Protein AF-A0A0B7AGB0-F1 (afdb_monomer_lite)

Secondary structure (DSSP, 8-state):
-HHHHHHHHHHHHHHHHHHHHHHHHHHHHH--PPPP--BGGG--HHHHHHHHHHHHHHHH--STTSHHHHHTTTSSS--EEETTEEE-----SSTTHHHHHHHHHHHHHHHHHHTT--SPPPB--TTS--SSS-HHHH-SEEE-TTTS-EEE-TTT--EEEETTEEEE------GGGG----TT---HHHHHHHHHHT--SHHHHHHHHHHHHHHHHHHHHTT-SSSTT-TTTGGGSGGGGT-

pLDDT: mean 91.35, std 12.62, range [48.22, 98.62]

Radius of gyration: 23.94 Å; chains: 1; bounding box: 52×76×79 Å

Sequence (243 aa):
AVWTNLRSSIRRFIMANIFFAVTAAFLICLTNADLVRKNVEQLTSQEIRHLQKVLSDVVDDKSSKGYEAIAAYHGYPAQCKSGDKAVACCVHGSPTFTSWHRLLVVQIEQALKEKGITIGVPYWDWTRELDHLPELVRESILPDKTTGKTFKNPWYQGDIHIGEKVYHTSRAIDDRLYQHVPPGEHTDLFELVLQAFEYNEFCQFEVQFEVAHNTIHSLVGGRSQFSLSSLDYTLYDPIFFLH

Foldseek 3Di:
DVVVVVVVVVVVVVVVVVVVVVVVVVVVVVPPDDAAAAALQPDDPVLLVLVQVLLVVLCVDPPCLRLQVLLCQFFPPQPDDDPPDRGGNQDPLDLCNVVVVVVSQVSNQVSSVVSPRRHGQYAHPLQDADDDDRPSQPDQWDADPVPRDIDGRQQPWFWDDDPPDIDIADWDAACLSRDDDPPPDGRPLNVLQVVLVVDPDSSSSRVSVSVSVLVVLCRTFPPDCQGSNHRNHNSRNNCSSND

Structure (mmCIF, N/CA/C/O backbone):
data_AF-A0A0B7AGB0-F1
#
_entry.id   AF-A0A0B7AGB0-F1
#
loop_
_atom_site.group_PDB
_atom_site.id
_atom_site.type_symbol
_atom_site.label_atom_id
_atom_site.label_alt_id
_atom_site.label_comp_id
_atom_site.label_asym_id
_atom_site.label_entity_id
_atom_site.label_seq_id
_atom_site.pdbx_PDB_ins_code
_atom_site.Cartn_x
_atom_site.Cartn_y
_atom_site.Cartn_z
_atom_site.occupancy
_atom_site.B_iso_or_equiv
_atom_site.auth_seq_id
_atom_site.auth_comp_id
_atom_site.auth_asym_id
_atom_site.auth_atom_id
_atom_site.pdbx_PDB_model_num
ATOM 1 N N . ALA A 1 1 ? 8.999 -48.714 53.841 1.00 57.09 1 ALA A N 1
ATOM 2 C CA . ALA A 1 1 ? 10.123 -48.030 53.162 1.00 57.09 1 ALA A CA 1
ATOM 3 C C . ALA A 1 1 ? 9.995 -48.022 51.629 1.00 57.09 1 ALA A C 1
ATOM 5 O O . ALA A 1 1 ? 10.157 -46.970 51.028 1.00 57.09 1 ALA A O 1
ATOM 6 N N . VAL A 1 2 ? 9.668 -49.148 50.975 1.00 54.69 2 VAL A N 1
ATOM 7 C CA . VAL A 1 2 ? 9.611 -49.239 49.494 1.00 54.69 2 VAL A CA 1
ATOM 8 C C . VAL A 1 2 ? 8.433 -48.461 48.875 1.00 54.69 2 VAL A C 1
ATOM 10 O O . VAL A 1 2 ? 8.610 -47.705 47.924 1.00 54.69 2 VAL A O 1
ATOM 13 N N . TRP A 1 3 ? 7.238 -48.550 49.466 1.00 48.22 3 TRP A N 1
ATOM 14 C CA . TRP A 1 3 ? 6.021 -47.893 48.956 1.00 48.22 3 TRP A CA 1
ATOM 15 C C . TRP A 1 3 ? 6.030 -46.357 49.056 1.00 48.22 3 TRP A C 1
ATOM 17 O O . TRP A 1 3 ? 5.432 -45.665 48.231 1.00 48.22 3 TRP A O 1
ATOM 27 N N . THR A 1 4 ? 6.736 -45.806 50.043 1.00 56.09 4 THR A N 1
ATOM 28 C CA . THR A 1 4 ? 6.908 -44.357 50.232 1.00 56.09 4 THR A CA 1
ATOM 29 C C . THR A 1 4 ? 7.844 -43.749 49.186 1.00 56.09 4 THR A C 1
ATOM 31 O O . THR A 1 4 ? 7.584 -42.647 48.705 1.00 56.09 4 THR A O 1
ATOM 34 N N . ASN A 1 5 ? 8.874 -44.491 48.765 1.00 55.53 5 ASN A N 1
ATOM 35 C CA . ASN A 1 5 ? 9.788 -44.069 47.700 1.00 55.53 5 ASN A CA 1
ATOM 36 C C . ASN A 1 5 ? 9.125 -44.093 46.317 1.00 55.53 5 ASN A C 1
ATOM 38 O O . ASN A 1 5 ? 9.355 -43.191 45.515 1.00 55.53 5 ASN A O 1
ATOM 42 N N . LEU A 1 6 ? 8.241 -45.061 46.056 1.00 56.84 6 LEU A N 1
ATOM 43 C CA . LEU A 1 6 ? 7.525 -45.133 44.781 1.00 56.84 6 LEU A CA 1
ATOM 44 C C . LEU A 1 6 ? 6.540 -43.960 44.609 1.00 56.84 6 LEU A C 1
ATOM 46 O O . LEU A 1 6 ? 6.511 -43.318 43.562 1.00 56.84 6 LEU A O 1
ATOM 50 N N . ARG A 1 7 ? 5.789 -43.603 45.662 1.00 58.22 7 ARG A N 1
ATOM 51 C CA . ARG A 1 7 ? 4.878 -42.440 45.635 1.00 58.22 7 ARG A CA 1
ATOM 52 C C . ARG A 1 7 ? 5.612 -41.105 45.489 1.00 58.22 7 ARG A C 1
ATOM 54 O O . ARG A 1 7 ? 5.093 -40.209 44.824 1.00 58.22 7 ARG A O 1
ATOM 61 N N . SER A 1 8 ? 6.790 -40.952 46.099 1.00 61.91 8 SER A N 1
ATOM 62 C CA . SER A 1 8 ? 7.579 -39.720 45.961 1.00 61.91 8 SER A CA 1
ATOM 63 C C . SER A 1 8 ? 8.167 -39.586 44.552 1.00 61.91 8 SER A C 1
ATOM 65 O O . SER A 1 8 ? 8.140 -38.495 43.986 1.00 61.91 8 SER A O 1
ATOM 67 N N . SER A 1 9 ? 8.604 -40.700 43.955 1.00 62.72 9 SER A N 1
ATOM 68 C CA . SER A 1 9 ? 9.110 -40.757 42.582 1.00 62.72 9 SER A CA 1
ATOM 69 C C . SER A 1 9 ? 8.025 -40.406 41.555 1.00 62.72 9 SER A C 1
ATOM 71 O O . SER A 1 9 ? 8.235 -39.524 40.725 1.00 62.72 9 SER A O 1
ATOM 73 N N . ILE A 1 10 ? 6.819 -40.973 41.689 1.00 66.06 10 ILE A N 1
ATOM 74 C CA . ILE A 1 10 ? 5.678 -40.666 40.806 1.00 66.06 10 ILE A CA 1
ATOM 75 C C . ILE A 1 10 ? 5.263 -39.191 40.919 1.00 66.06 10 ILE A C 1
ATOM 77 O O . ILE A 1 10 ? 5.043 -38.535 39.905 1.00 66.06 10 ILE A O 1
ATOM 81 N N . ARG A 1 11 ? 5.206 -38.625 42.134 1.00 63.81 11 ARG A N 1
ATOM 82 C CA . ARG A 1 11 ? 4.886 -37.196 42.320 1.00 63.81 11 ARG A CA 1
ATOM 83 C C . ARG A 1 11 ? 5.936 -36.274 41.702 1.00 63.81 11 ARG A C 1
ATOM 85 O O . ARG A 1 11 ? 5.566 -35.270 41.101 1.00 63.81 11 ARG A O 1
ATOM 92 N N . ARG A 1 12 ? 7.224 -36.611 41.822 1.00 65.25 12 ARG A N 1
ATOM 93 C CA . ARG A 1 12 ? 8.311 -35.857 41.176 1.00 65.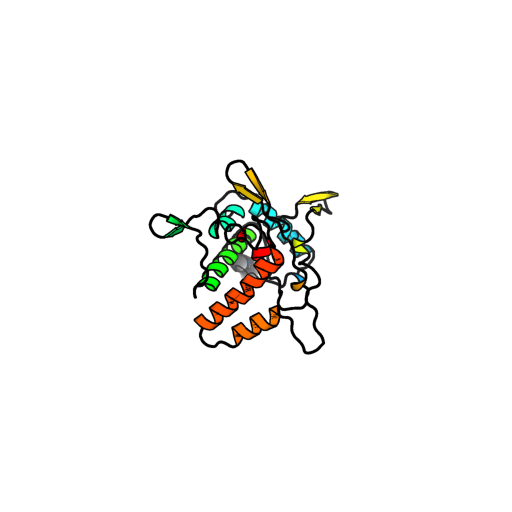25 12 ARG A CA 1
ATOM 94 C C . ARG A 1 12 ? 8.222 -35.943 39.655 1.00 65.25 12 ARG A C 1
ATOM 96 O O . ARG A 1 12 ? 8.393 -34.926 38.998 1.00 65.25 12 ARG A O 1
ATOM 103 N N . PHE A 1 13 ? 7.888 -37.112 39.112 1.00 66.00 13 PHE A N 1
ATOM 104 C CA . PHE A 1 13 ? 7.703 -37.305 37.675 1.00 66.00 13 PHE A CA 1
ATOM 105 C C . PHE A 1 13 ? 6.501 -36.516 37.133 1.00 66.00 13 PHE A C 1
ATOM 107 O O . PHE A 1 13 ? 6.610 -35.849 36.108 1.00 66.00 13 PHE A O 1
ATOM 114 N N . ILE A 1 14 ? 5.368 -36.519 37.842 1.00 69.06 14 ILE A N 1
ATOM 115 C CA . ILE A 1 14 ? 4.180 -35.738 37.462 1.00 69.06 14 ILE A CA 1
ATOM 116 C C . ILE A 1 14 ? 4.470 -34.234 37.541 1.00 69.06 14 ILE A C 1
ATOM 118 O O . ILE A 1 14 ? 4.174 -33.514 36.594 1.00 69.06 14 ILE A O 1
ATOM 122 N N . MET A 1 15 ? 5.095 -33.752 38.622 1.00 62.84 15 MET A N 1
ATOM 123 C CA . MET A 1 15 ? 5.446 -32.331 38.737 1.00 62.84 15 MET A CA 1
ATOM 124 C C . MET A 1 15 ? 6.478 -31.892 37.696 1.00 62.84 15 MET A C 1
ATOM 126 O O . MET A 1 15 ? 6.350 -30.794 37.169 1.00 62.84 15 MET A O 1
ATOM 130 N N . ALA A 1 16 ? 7.448 -32.741 37.345 1.00 66.44 16 ALA A N 1
ATOM 131 C CA . ALA A 1 16 ? 8.402 -32.450 36.278 1.00 66.44 16 ALA A CA 1
ATOM 132 C C . ALA A 1 16 ? 7.718 -32.342 34.904 1.00 66.44 16 ALA A C 1
ATOM 134 O O . ALA A 1 16 ? 8.021 -31.421 34.155 1.00 66.44 16 ALA A O 1
ATOM 135 N N . ASN A 1 17 ? 6.753 -33.218 34.598 1.00 66.44 17 ASN A N 1
ATOM 136 C CA . ASN A 1 17 ? 5.985 -33.147 33.350 1.00 66.44 17 ASN A CA 1
ATOM 137 C C . ASN A 1 17 ? 5.045 -31.935 33.300 1.00 66.44 17 ASN A C 1
ATOM 139 O O . ASN A 1 17 ? 4.935 -31.299 32.258 1.00 66.44 17 ASN A O 1
ATOM 143 N N . ILE A 1 18 ? 4.402 -31.577 34.418 1.00 71.62 18 ILE A N 1
ATOM 144 C CA . ILE A 1 18 ? 3.586 -30.356 34.504 1.00 71.62 18 ILE A CA 1
ATOM 145 C C . ILE A 1 18 ? 4.473 -29.123 34.323 1.00 71.62 18 ILE A C 1
ATOM 147 O O . ILE A 1 18 ? 4.128 -28.235 33.553 1.00 71.62 18 ILE A O 1
ATOM 151 N N . PHE A 1 19 ? 5.633 -29.081 34.983 1.00 71.06 19 PHE A N 1
ATOM 152 C CA . PHE A 1 19 ? 6.578 -27.978 34.838 1.00 71.06 19 PHE A CA 1
ATOM 153 C C . PHE A 1 19 ? 7.075 -27.861 33.394 1.00 71.06 19 PHE A C 1
ATOM 155 O O . PHE A 1 19 ? 7.073 -26.763 32.857 1.00 71.06 19 PHE A O 1
ATOM 162 N N . PHE A 1 20 ? 7.398 -28.983 32.740 1.00 67.38 20 PHE A N 1
ATOM 163 C CA . PHE A 1 20 ? 7.818 -29.017 31.337 1.00 67.38 20 PHE A CA 1
ATOM 164 C C . PHE A 1 20 ? 6.706 -28.584 30.369 1.00 67.38 20 PHE A C 1
ATOM 166 O O . PHE A 1 20 ? 6.966 -27.866 29.409 1.00 67.38 20 PHE A O 1
ATOM 173 N N . ALA A 1 21 ? 5.455 -28.976 30.623 1.00 67.38 21 ALA A N 1
ATOM 174 C CA . ALA 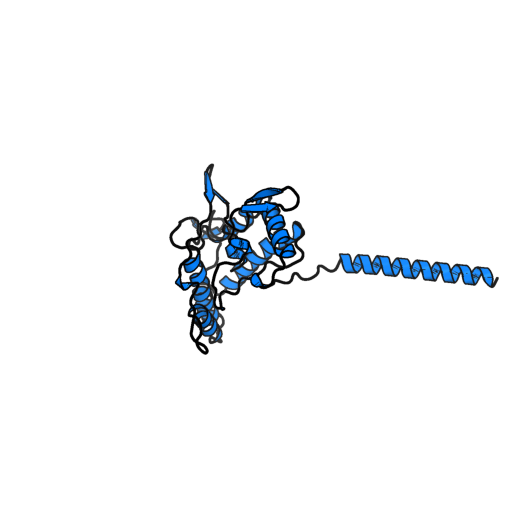A 1 21 ? 4.308 -28.551 29.822 1.00 67.38 21 ALA A CA 1
ATOM 175 C C . ALA A 1 21 ? 4.017 -27.052 29.989 1.00 67.38 21 ALA A C 1
ATOM 177 O O . ALA A 1 21 ? 3.736 -26.366 29.009 1.00 67.38 21 ALA A O 1
ATOM 178 N N . VAL A 1 22 ? 4.130 -26.529 31.214 1.00 69.44 22 VAL A N 1
ATOM 179 C CA . VAL A 1 22 ? 3.967 -25.099 31.499 1.00 69.44 22 VAL A CA 1
ATOM 180 C C . VAL A 1 22 ? 5.103 -24.295 30.876 1.00 69.44 22 VAL A C 1
ATOM 182 O O . VAL A 1 22 ? 4.824 -23.285 30.242 1.00 69.44 22 VAL A O 1
ATOM 185 N N . THR A 1 23 ? 6.361 -24.736 30.974 1.00 64.19 23 THR A N 1
ATOM 186 C CA . THR A 1 23 ? 7.490 -24.039 30.339 1.00 64.19 23 THR A CA 1
ATOM 187 C C . THR A 1 23 ? 7.441 -24.118 28.819 1.00 64.19 23 THR A C 1
ATOM 189 O O . THR A 1 23 ? 7.748 -23.123 28.174 1.00 64.19 23 THR A O 1
ATOM 192 N N . ALA A 1 24 ? 7.012 -25.239 28.232 1.00 60.03 24 ALA A N 1
ATOM 193 C CA . ALA A 1 24 ? 6.803 -25.355 26.789 1.00 60.03 24 ALA A CA 1
ATOM 194 C C . ALA A 1 24 ? 5.665 -24.445 26.304 1.00 60.03 24 ALA A C 1
ATOM 196 O O . ALA A 1 24 ? 5.841 -23.735 25.321 1.00 60.03 24 ALA A O 1
ATOM 197 N N . ALA A 1 25 ? 4.536 -24.388 27.019 1.00 59.81 25 ALA A N 1
ATOM 198 C CA . ALA A 1 25 ? 3.453 -23.452 26.716 1.00 59.81 25 ALA A CA 1
ATOM 199 C C . ALA A 1 25 ? 3.902 -21.988 26.866 1.00 59.81 25 ALA A C 1
ATOM 201 O O . ALA A 1 25 ? 3.556 -21.151 26.038 1.00 59.81 25 ALA A O 1
ATOM 202 N N . PHE A 1 26 ? 4.731 -21.687 27.870 1.00 56.25 26 PHE A N 1
ATOM 203 C CA . PHE A 1 26 ? 5.313 -20.357 28.059 1.00 56.25 26 PHE A CA 1
ATOM 204 C C . PHE A 1 26 ? 6.304 -20.002 26.940 1.00 56.25 26 PHE A C 1
ATOM 206 O O . PHE A 1 26 ? 6.279 -18.885 26.443 1.00 56.25 26 PHE A O 1
ATOM 213 N N . LEU A 1 27 ? 7.132 -20.950 26.487 1.00 52.59 27 LEU A N 1
ATOM 214 C CA . LEU A 1 27 ? 8.046 -20.778 25.351 1.00 52.59 27 LEU A CA 1
ATOM 215 C C . LEU A 1 27 ? 7.299 -20.596 24.024 1.00 52.59 27 LEU A C 1
ATOM 217 O O . LEU A 1 27 ? 7.689 -19.739 23.241 1.00 52.59 27 LEU A O 1
ATOM 221 N N . ILE A 1 28 ? 6.201 -21.322 23.800 1.00 53.84 28 ILE A N 1
ATOM 222 C CA . ILE A 1 28 ? 5.323 -21.144 22.630 1.00 53.84 28 ILE A CA 1
ATOM 223 C C . ILE A 1 28 ? 4.614 -19.779 22.680 1.00 53.84 28 ILE A C 1
ATOM 225 O O . ILE A 1 28 ? 4.464 -19.125 21.652 1.00 53.84 28 ILE A O 1
ATOM 229 N N . CYS A 1 29 ? 4.236 -19.296 23.869 1.00 53.53 29 CYS A N 1
ATOM 230 C CA . CYS A 1 29 ? 3.745 -17.925 24.050 1.00 53.53 29 CYS A CA 1
ATOM 231 C C . CYS A 1 29 ? 4.829 -16.851 23.853 1.00 53.53 29 CYS A C 1
ATOM 233 O O . CYS A 1 29 ? 4.488 -15.705 23.572 1.00 53.53 29 CYS A O 1
ATOM 235 N N . LEU A 1 30 ? 6.112 -17.190 24.017 1.00 50.91 30 LEU A N 1
ATOM 236 C CA . LEU A 1 30 ? 7.238 -16.259 23.870 1.00 50.91 30 LEU A CA 1
ATOM 237 C C . LEU A 1 30 ? 7.844 -16.246 22.462 1.00 50.91 30 LEU A C 1
ATOM 239 O O . LEU A 1 30 ? 8.551 -15.298 22.116 1.00 50.91 30 LEU A O 1
ATOM 243 N N . THR A 1 31 ? 7.566 -17.248 21.627 1.00 51.50 31 THR A N 1
ATOM 244 C CA . THR A 1 31 ? 7.887 -17.169 20.203 1.00 51.50 31 THR A CA 1
ATOM 245 C C . THR A 1 31 ? 6.880 -16.244 19.538 1.00 51.50 31 THR A C 1
ATOM 247 O O . THR A 1 31 ? 5.751 -16.637 19.254 1.00 51.50 31 THR A O 1
ATOM 250 N N . ASN A 1 32 ? 7.292 -15.005 19.271 1.00 61.56 32 ASN A N 1
ATOM 251 C CA . ASN A 1 32 ? 6.670 -14.217 18.216 1.00 61.56 32 ASN A CA 1
ATOM 252 C C . ASN A 1 32 ? 6.798 -15.030 16.925 1.00 61.56 32 ASN A C 1
ATOM 254 O O . ASN A 1 32 ? 7.868 -15.038 16.328 1.00 61.56 32 ASN A O 1
ATOM 258 N N . ALA A 1 33 ? 5.751 -15.759 16.537 1.00 66.00 33 ALA A N 1
ATOM 259 C CA . ALA A 1 33 ? 5.733 -16.409 15.238 1.00 66.00 33 ALA A CA 1
ATOM 260 C C . ALA A 1 33 ? 5.956 -15.330 14.172 1.00 66.00 33 ALA A C 1
ATOM 262 O O . ALA A 1 33 ? 5.290 -14.286 14.197 1.00 66.00 33 ALA A O 1
ATOM 263 N N . ASP A 1 34 ? 6.924 -15.564 13.289 1.00 83.44 34 ASP A N 1
ATOM 264 C CA . ASP A 1 34 ? 7.178 -14.666 12.172 1.00 83.44 34 ASP A CA 1
ATOM 265 C C . ASP A 1 34 ? 5.910 -14.572 11.320 1.00 83.44 34 ASP A C 1
ATOM 267 O O . ASP A 1 34 ? 5.296 -15.580 10.956 1.00 83.44 34 ASP A O 1
ATOM 271 N N . LEU A 1 35 ? 5.484 -13.342 11.040 1.00 93.38 35 LEU A N 1
ATOM 272 C CA . LEU A 1 35 ? 4.321 -13.099 10.204 1.00 93.38 35 LEU A CA 1
ATOM 273 C C . LEU A 1 35 ? 4.680 -13.391 8.744 1.00 93.38 35 LEU A C 1
ATOM 275 O O . LEU A 1 35 ? 5.647 -12.854 8.209 1.00 93.38 35 LEU A O 1
ATOM 279 N N . VAL A 1 36 ? 3.879 -14.228 8.085 1.00 96.06 36 VAL A N 1
ATOM 280 C CA . VAL A 1 36 ? 4.066 -14.559 6.667 1.00 96.06 36 VAL A CA 1
ATOM 281 C C . VAL A 1 36 ? 3.173 -13.667 5.814 1.00 96.06 36 VAL A C 1
ATOM 283 O O . VAL A 1 36 ? 1.948 -13.716 5.946 1.00 96.06 36 VAL A O 1
ATOM 286 N N . ARG A 1 37 ? 3.784 -12.884 4.921 1.00 97.69 37 ARG A N 1
ATOM 287 C CA . ARG A 1 37 ? 3.083 -12.103 3.893 1.00 97.69 37 ARG A CA 1
ATOM 288 C C . ARG A 1 37 ? 2.693 -13.027 2.747 1.00 97.69 37 ARG A C 1
ATOM 290 O O . ARG A 1 37 ? 3.559 -13.599 2.089 1.00 97.69 37 ARG A O 1
ATOM 297 N N . LYS A 1 38 ? 1.393 -13.223 2.550 1.00 98.00 38 LYS A N 1
ATOM 298 C CA . LYS A 1 38 ? 0.844 -14.093 1.501 1.00 98.00 38 LYS A CA 1
ATOM 299 C C . LYS A 1 38 ? 0.462 -13.267 0.281 1.00 98.00 38 LYS A C 1
ATOM 301 O O . LYS A 1 38 ? 0.131 -12.093 0.427 1.00 98.00 38 LYS A O 1
ATOM 306 N N . ASN A 1 39 ? 0.447 -13.896 -0.891 1.00 98.25 39 ASN A N 1
ATOM 307 C CA . ASN A 1 39 ? -0.232 -13.304 -2.036 1.00 98.25 39 ASN A CA 1
ATOM 308 C C . ASN A 1 39 ? -1.725 -13.152 -1.687 1.00 98.25 39 ASN A C 1
ATOM 310 O O . ASN A 1 39 ? -2.332 -14.089 -1.158 1.00 98.25 39 ASN A O 1
ATOM 314 N N . VAL A 1 40 ? -2.298 -11.981 -1.956 1.00 98.06 40 VAL A N 1
ATOM 315 C CA . VAL A 1 40 ? -3.697 -11.646 -1.664 1.00 98.06 40 VAL A CA 1
ATOM 316 C C . VAL A 1 40 ? -4.686 -12.620 -2.321 1.00 98.06 40 VAL A C 1
ATOM 318 O O . VAL A 1 40 ? -5.693 -12.963 -1.706 1.00 98.06 40 VAL A O 1
ATOM 321 N N . GLU A 1 41 ? -4.348 -13.167 -3.492 1.00 96.50 41 GLU A N 1
ATOM 322 C CA . GLU A 1 41 ? -5.165 -14.148 -4.225 1.00 96.50 41 GLU A CA 1
ATOM 323 C C . GLU A 1 41 ? -5.199 -15.535 -3.558 1.00 96.50 41 GLU A C 1
ATOM 325 O O . GLU A 1 41 ? -6.018 -16.389 -3.889 1.00 96.50 41 GLU A O 1
ATOM 330 N N . GLN A 1 42 ? -4.300 -15.788 -2.603 1.00 96.88 42 GLN A N 1
ATOM 331 C CA . GLN A 1 42 ? -4.215 -17.054 -1.868 1.00 96.88 42 GLN A CA 1
ATOM 332 C C . GLN A 1 42 ? -4.833 -16.969 -0.469 1.00 96.88 42 GLN A C 1
ATOM 334 O O . GLN A 1 42 ? -4.756 -17.931 0.302 1.00 96.88 42 GLN A O 1
ATOM 339 N N . LEU A 1 43 ? -5.417 -15.824 -0.112 1.00 97.25 43 LEU A N 1
ATOM 340 C CA . LEU A 1 43 ? -6.053 -15.652 1.183 1.00 97.25 43 LEU A CA 1
ATOM 341 C C . LEU A 1 43 ? -7.337 -16.471 1.263 1.00 97.25 43 LEU A C 1
ATOM 343 O O . LEU A 1 43 ? -8.196 -16.452 0.385 1.00 97.25 43 LEU A O 1
ATOM 347 N N . THR A 1 44 ? -7.508 -17.161 2.381 1.00 96.38 44 THR A N 1
ATOM 348 C CA . THR A 1 44 ? -8.783 -17.799 2.694 1.00 96.38 44 THR A CA 1
ATOM 349 C C . THR A 1 44 ? -9.837 -16.740 3.010 1.00 96.38 44 THR A C 1
ATOM 351 O O . THR A 1 44 ? -9.540 -15.665 3.534 1.00 96.38 44 THR A O 1
ATOM 354 N N . SER A 1 45 ? -11.118 -17.069 2.831 1.00 93.12 45 SER A N 1
ATOM 355 C CA . SER A 1 45 ? -12.195 -16.147 3.214 1.00 93.12 45 SER A CA 1
ATOM 356 C C . SER A 1 45 ? -12.183 -15.799 4.712 1.00 93.12 45 SER A C 1
ATOM 358 O O . SER A 1 45 ? -12.749 -14.783 5.110 1.00 93.12 45 SER A O 1
ATOM 360 N N . GLN A 1 46 ? -11.592 -16.646 5.568 1.00 93.06 46 GLN A N 1
ATOM 361 C CA . GLN A 1 46 ? -11.402 -16.335 6.987 1.00 93.06 46 GLN A CA 1
ATOM 362 C C . GLN A 1 46 ? -10.325 -15.266 7.185 1.00 93.06 46 GLN A C 1
ATOM 364 O O . GLN A 1 46 ? -10.546 -14.342 7.963 1.00 93.06 46 GLN A O 1
ATOM 369 N N . GLU A 1 47 ? -9.203 -15.364 6.473 1.00 96.38 47 GLU A N 1
ATOM 370 C CA . GLU A 1 47 ? -8.132 -14.364 6.512 1.00 96.38 47 GLU A CA 1
ATOM 371 C C . GLU A 1 47 ? -8.595 -13.020 5.957 1.00 96.38 47 GLU A C 1
ATOM 373 O O . GLU A 1 47 ? -8.360 -12.005 6.604 1.00 96.38 47 GLU A O 1
ATOM 378 N N . ILE A 1 48 ? -9.337 -13.009 4.843 1.00 95.19 48 ILE A N 1
ATOM 379 C CA . ILE A 1 48 ? -9.937 -11.785 4.280 1.00 95.19 48 ILE A CA 1
ATOM 380 C C . ILE A 1 48 ? -10.822 -11.090 5.323 1.00 95.19 48 ILE A C 1
ATOM 382 O O . ILE A 1 48 ? -10.624 -9.913 5.622 1.00 95.19 48 ILE A O 1
ATOM 386 N N . ARG A 1 49 ? -11.755 -11.824 5.948 1.00 92.56 49 ARG A N 1
ATOM 387 C CA . ARG A 1 49 ? -12.626 -11.259 6.995 1.00 92.56 49 ARG A CA 1
ATOM 388 C C . ARG A 1 49 ? -11.838 -10.762 8.203 1.00 92.56 49 ARG A C 1
ATOM 390 O O . ARG A 1 49 ? -12.194 -9.741 8.787 1.00 92.56 49 ARG A O 1
ATOM 397 N N . HIS A 1 50 ? -10.786 -11.481 8.590 1.00 94.94 50 HIS A N 1
ATOM 398 C CA . HIS A 1 50 ? -9.954 -11.088 9.719 1.00 94.94 50 HIS A CA 1
ATOM 399 C C . HIS A 1 50 ? -9.169 -9.804 9.414 1.00 94.94 50 HIS A C 1
ATOM 401 O O . HIS A 1 50 ? -9.187 -8.888 10.231 1.00 94.94 50 HIS A O 1
ATOM 407 N N . LEU A 1 51 ? -8.578 -9.685 8.221 1.00 96.94 51 LEU A N 1
ATOM 408 C CA . LEU A 1 51 ? -7.912 -8.467 7.745 1.00 96.94 51 LEU A CA 1
ATOM 409 C C . LEU A 1 51 ? -8.870 -7.276 7.670 1.00 96.94 51 LEU A C 1
ATOM 411 O O . LEU A 1 51 ? -8.504 -6.173 8.066 1.00 96.94 51 LEU A O 1
ATOM 415 N N . GLN A 1 52 ? -10.097 -7.479 7.187 1.00 95.75 52 GLN A N 1
ATOM 416 C CA . GLN A 1 52 ? -11.123 -6.432 7.149 1.00 95.75 52 GLN A CA 1
ATOM 417 C C . GLN A 1 52 ? -11.480 -5.957 8.560 1.00 95.75 52 GLN A C 1
ATOM 419 O O . GLN A 1 52 ? -11.502 -4.758 8.821 1.00 95.75 52 GLN A O 1
ATOM 424 N N . LYS A 1 53 ? -11.699 -6.884 9.497 1.00 95.06 53 LYS A N 1
ATOM 425 C CA . LYS A 1 53 ? -11.994 -6.536 10.891 1.00 95.06 53 LYS A CA 1
ATOM 426 C C . LYS A 1 53 ? -10.835 -5.789 11.554 1.00 95.06 53 LYS A C 1
ATOM 428 O O . LYS A 1 53 ? -11.055 -4.754 12.173 1.00 95.06 53 LYS A O 1
ATOM 433 N N . VAL A 1 54 ? -9.619 -6.309 11.421 1.00 97.38 54 VAL A N 1
ATOM 434 C CA . VAL A 1 54 ? -8.429 -5.766 12.086 1.00 97.38 54 VAL A CA 1
ATOM 435 C C . VAL A 1 54 ? -8.038 -4.410 11.500 1.00 97.38 54 VAL A C 1
ATOM 437 O O . VAL A 1 54 ? -7.741 -3.501 12.269 1.00 97.38 54 VAL A O 1
ATOM 440 N N . LEU A 1 55 ? -8.115 -4.213 10.178 1.00 98.25 55 LEU A N 1
ATOM 441 C CA . LEU A 1 55 ? -7.877 -2.886 9.603 1.00 98.25 55 LEU A CA 1
ATOM 442 C C . LEU A 1 55 ? -8.911 -1.867 10.101 1.00 98.25 55 LEU A C 1
ATOM 444 O O . LEU A 1 55 ? -8.528 -0.747 10.422 1.00 98.25 55 LEU A O 1
ATOM 448 N N . SER A 1 56 ? -10.188 -2.251 10.241 1.00 97.12 56 SER A N 1
ATOM 449 C CA . SER A 1 56 ? -11.203 -1.375 10.851 1.00 97.12 56 SER A CA 1
ATOM 450 C C . SER A 1 56 ? -10.785 -0.924 12.253 1.00 97.12 56 SER A C 1
ATOM 452 O O . SER A 1 56 ? -10.859 0.261 12.562 1.00 97.12 56 SER A O 1
ATOM 454 N N . ASP A 1 57 ? -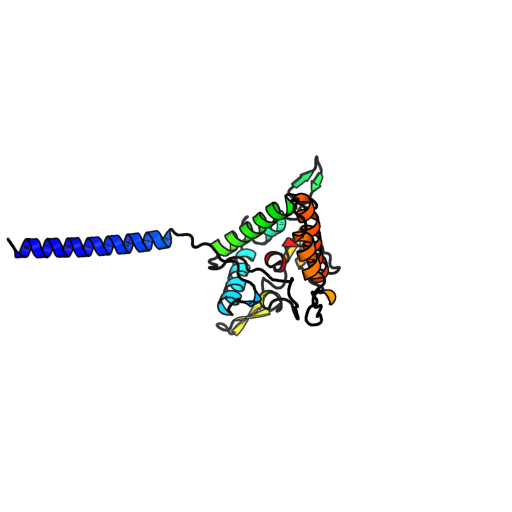10.267 -1.840 13.076 1.00 98.06 57 ASP A N 1
ATOM 455 C CA . ASP A 1 57 ? -9.805 -1.517 14.432 1.00 98.06 57 ASP A CA 1
ATOM 456 C C . ASP A 1 57 ? -8.569 -0.597 14.441 1.00 98.06 57 ASP A C 1
ATOM 458 O O . ASP A 1 57 ? -8.371 0.160 15.392 1.00 98.06 57 ASP A O 1
ATOM 462 N N . VAL A 1 58 ? -7.720 -0.656 13.407 1.00 98.56 58 VAL A N 1
ATOM 463 C CA . VAL A 1 58 ? -6.571 0.253 13.230 1.00 98.56 58 VAL A CA 1
ATOM 464 C C . VAL A 1 58 ? -7.013 1.627 12.709 1.00 98.56 58 VAL A C 1
ATOM 466 O O . VAL A 1 58 ? -6.428 2.639 13.087 1.00 98.56 58 VAL A O 1
ATOM 469 N N . VAL A 1 59 ? -8.058 1.697 11.881 1.00 98.06 59 VAL A N 1
ATOM 470 C CA . VAL A 1 59 ? -8.665 2.960 11.414 1.00 98.06 59 VAL A CA 1
ATOM 471 C C . VAL A 1 59 ? -9.360 3.712 12.558 1.00 98.06 59 VAL A C 1
ATOM 473 O O . VAL A 1 59 ? -9.281 4.946 12.650 1.00 98.06 59 VAL A O 1
ATOM 476 N N . ASP A 1 60 ? -10.006 2.975 13.461 1.00 97.56 60 ASP A N 1
ATOM 477 C CA . ASP A 1 60 ? -10.667 3.536 14.642 1.00 97.56 60 ASP A CA 1
ATOM 478 C C . ASP A 1 60 ? -9.670 3.990 15.723 1.00 97.56 60 ASP A C 1
ATOM 480 O O . ASP A 1 60 ? -10.001 4.826 16.569 1.00 97.56 60 ASP A O 1
ATOM 484 N N . ASP A 1 61 ? -8.431 3.495 15.682 1.00 98.12 61 ASP A N 1
ATOM 485 C CA . ASP A 1 61 ? -7.364 3.901 16.591 1.00 98.12 61 ASP A CA 1
ATOM 486 C C . ASP A 1 61 ? -6.882 5.327 16.268 1.00 98.12 61 ASP A C 1
ATOM 488 O O . ASP A 1 61 ? -6.476 5.633 15.148 1.00 98.12 61 ASP A O 1
ATOM 492 N N . LYS A 1 62 ? -6.942 6.222 17.261 1.00 96.88 62 LYS A N 1
ATOM 493 C CA . LYS A 1 62 ? -6.529 7.636 17.144 1.00 96.88 62 LYS A CA 1
ATOM 494 C C . LYS A 1 62 ? -5.176 7.930 17.795 1.00 96.88 62 LYS A C 1
ATOM 496 O O . LYS A 1 62 ? -4.799 9.090 17.944 1.00 96.88 62 LYS A O 1
ATOM 501 N N . SER A 1 63 ? -4.457 6.895 18.225 1.00 97.56 63 SER A N 1
ATOM 502 C CA . SER A 1 63 ? -3.082 7.017 18.705 1.00 97.56 63 SER A CA 1
ATOM 503 C C . SER A 1 63 ? -2.096 7.158 17.540 1.00 97.56 63 SER A C 1
ATOM 505 O O . SER A 1 63 ? -2.462 7.095 16.368 1.00 97.56 63 SER A O 1
ATOM 507 N N . SER A 1 64 ? -0.805 7.272 17.853 1.00 95.75 64 SER A N 1
ATOM 508 C CA . SER A 1 64 ? 0.268 7.266 16.850 1.00 95.75 64 SER A CA 1
ATOM 509 C C . SER A 1 64 ? 0.402 5.943 16.081 1.00 95.75 64 SER A C 1
ATOM 511 O O . SER A 1 64 ? 1.198 5.870 15.154 1.00 95.75 64 SER A O 1
ATOM 513 N N . LYS A 1 65 ? -0.323 4.889 16.480 1.00 96.81 65 LYS A N 1
ATOM 514 C CA . LYS A 1 65 ? -0.375 3.593 15.781 1.00 96.81 65 LYS A CA 1
ATOM 515 C C . LYS A 1 65 ? -1.626 3.438 14.913 1.00 96.81 65 LYS A C 1
ATOM 517 O O . LYS A 1 65 ? -1.813 2.395 14.292 1.00 96.81 65 LYS A O 1
ATOM 522 N N . GLY A 1 66 ? -2.496 4.447 14.913 1.00 98.25 66 GLY A N 1
ATOM 523 C CA . GLY A 1 66 ? -3.687 4.485 14.081 1.00 98.25 66 GLY A CA 1
ATOM 524 C C . GLY A 1 66 ? -3.363 4.623 12.603 1.00 98.25 66 GLY A C 1
ATOM 525 O O . GLY A 1 66 ? -2.322 5.168 12.232 1.00 98.25 66 GLY A O 1
ATOM 526 N N . TYR A 1 67 ? -4.284 4.164 11.758 1.00 98.44 67 TYR A N 1
ATOM 527 C CA . TYR A 1 67 ? -4.096 4.152 10.307 1.00 98.44 67 TYR A CA 1
ATOM 528 C C . TYR A 1 67 ? -3.744 5.539 9.758 1.00 98.44 67 TYR A C 1
ATOM 530 O O . TYR A 1 67 ? -2.788 5.687 9.008 1.00 98.44 67 TYR A O 1
ATOM 538 N N . GLU A 1 68 ? -4.475 6.570 10.183 1.00 97.38 68 GLU A N 1
ATOM 539 C CA . GLU A 1 68 ? -4.255 7.945 9.732 1.00 97.38 68 GLU A CA 1
ATOM 540 C C . GLU A 1 68 ? -2.890 8.503 10.161 1.00 97.38 68 GLU A C 1
ATOM 542 O O . GLU A 1 68 ? -2.244 9.202 9.384 1.00 97.38 68 GLU A O 1
ATOM 547 N N . ALA A 1 69 ? -2.415 8.162 11.363 1.00 97.50 69 ALA A N 1
ATOM 548 C CA . ALA A 1 69 ? -1.089 8.570 11.823 1.00 97.50 69 ALA A CA 1
ATOM 549 C C . ALA A 1 69 ? 0.025 7.896 11.005 1.00 97.50 69 ALA A C 1
ATOM 551 O O . ALA A 1 69 ? 1.022 8.539 10.686 1.00 97.50 69 ALA A O 1
ATOM 552 N N . ILE A 1 70 ? -0.168 6.627 10.629 1.00 98.12 70 ILE A N 1
ATOM 553 C CA . ILE A 1 70 ? 0.762 5.885 9.771 1.00 98.12 70 ILE A CA 1
ATOM 554 C C . ILE A 1 70 ? 0.737 6.445 8.340 1.00 98.12 70 ILE A C 1
ATOM 556 O O . ILE A 1 70 ? 1.798 6.703 7.775 1.00 98.12 70 ILE A O 1
ATOM 560 N N . ALA A 1 71 ? -0.455 6.694 7.784 1.00 97.75 71 ALA A N 1
ATOM 561 C CA . ALA A 1 71 ? -0.662 7.331 6.479 1.00 97.75 71 ALA A CA 1
ATOM 562 C C . ALA A 1 71 ? 0.059 8.683 6.372 1.00 97.75 71 ALA A C 1
ATOM 564 O O . ALA A 1 71 ? 0.731 8.972 5.378 1.00 97.75 71 ALA A O 1
ATOM 565 N N . ALA A 1 72 ? -0.010 9.469 7.445 1.00 96.94 72 ALA A N 1
ATOM 566 C CA . ALA A 1 72 ? 0.588 10.790 7.533 1.00 96.94 72 ALA A CA 1
ATOM 567 C C . ALA A 1 72 ? 2.125 10.814 7.443 1.00 96.94 72 ALA A C 1
ATOM 569 O O . ALA A 1 72 ? 2.693 11.860 7.132 1.00 96.94 72 ALA A O 1
ATOM 570 N N . TYR A 1 73 ? 2.818 9.692 7.684 1.00 96.38 73 TYR A N 1
ATOM 571 C CA . TYR A 1 73 ? 4.281 9.635 7.560 1.00 96.38 73 TYR A CA 1
ATOM 572 C C . TYR A 1 73 ? 4.783 9.750 6.120 1.00 96.38 73 TYR A C 1
ATOM 574 O O . TYR A 1 73 ? 5.980 9.936 5.912 1.00 96.38 73 TYR A O 1
ATOM 582 N N . HIS A 1 74 ? 3.905 9.626 5.126 1.00 96.94 74 HIS A N 1
ATOM 583 C CA . HIS A 1 74 ? 4.283 9.683 3.723 1.00 96.94 74 HIS A CA 1
ATOM 584 C C . HIS A 1 74 ? 4.378 11.110 3.186 1.00 96.94 74 HIS A C 1
ATOM 586 O O . HIS A 1 74 ? 5.471 11.675 3.086 1.00 96.94 74 HIS A O 1
ATOM 592 N N . GLY A 1 75 ? 3.234 11.687 2.826 1.00 95.69 75 GLY A N 1
ATOM 593 C CA . GLY A 1 75 ? 3.163 12.942 2.090 1.00 95.69 75 GLY A CA 1
ATOM 594 C C . GLY A 1 75 ? 2.519 14.054 2.902 1.00 95.69 75 GLY A C 1
ATOM 595 O O . GLY A 1 75 ? 3.175 15.025 3.287 1.00 95.69 75 GLY A O 1
ATOM 596 N N . TYR A 1 76 ? 1.225 13.890 3.166 1.00 96.75 76 TYR A N 1
ATOM 597 C CA . TYR A 1 76 ? 0.400 14.849 3.883 1.00 96.75 76 TYR A CA 1
ATOM 598 C C . TYR A 1 76 ? -0.003 14.342 5.278 1.00 96.75 76 TYR A C 1
ATOM 600 O O . TYR A 1 76 ? -0.397 13.188 5.392 1.00 96.75 76 TYR A O 1
ATOM 608 N N . PRO A 1 77 ? -0.025 15.206 6.311 1.00 96.31 77 PRO A N 1
ATOM 609 C CA . PRO A 1 77 ? 0.571 16.539 6.335 1.00 96.31 77 PRO A CA 1
ATOM 610 C C . PRO A 1 77 ? 2.101 16.475 6.244 1.00 96.31 77 PRO A C 1
ATOM 612 O O . PRO A 1 77 ? 2.721 15.479 6.598 1.00 96.31 77 PRO A O 1
ATOM 615 N N . ALA A 1 78 ? 2.726 17.574 5.825 1.00 95.12 78 ALA A N 1
ATOM 616 C CA . ALA A 1 78 ? 4.180 17.680 5.804 1.00 95.12 78 ALA A CA 1
ATOM 617 C C . ALA A 1 78 ? 4.756 17.633 7.234 1.00 95.12 78 ALA A C 1
ATOM 619 O O . ALA A 1 78 ? 4.572 18.568 8.017 1.00 95.12 78 ALA A O 1
ATOM 620 N N . GLN A 1 79 ? 5.463 16.551 7.566 1.00 95.06 79 GLN A N 1
ATOM 621 C CA . GLN A 1 79 ? 6.080 16.334 8.883 1.00 95.06 79 GLN A CA 1
ATOM 622 C C . GLN A 1 79 ? 7.608 16.501 8.875 1.00 95.06 79 GLN A C 1
ATOM 624 O O . GLN A 1 79 ? 8.232 16.564 9.936 1.00 95.06 79 GLN A O 1
ATOM 629 N N . CYS A 1 80 ? 8.216 16.610 7.691 1.00 94.94 80 CYS A N 1
ATOM 630 C CA . CYS A 1 80 ? 9.656 16.754 7.512 1.00 94.94 80 CYS A CA 1
ATOM 631 C C . CYS A 1 80 ? 10.024 18.178 7.085 1.00 94.94 80 CYS A C 1
ATOM 633 O O . CYS A 1 80 ? 9.164 19.010 6.786 1.00 94.94 80 CYS A O 1
ATOM 635 N N . LYS A 1 81 ? 11.325 18.491 7.095 1.00 94.94 81 LYS A N 1
ATOM 636 C CA . LYS A 1 81 ? 11.841 19.821 6.749 1.00 94.94 81 LYS A CA 1
ATOM 637 C C . LYS A 1 81 ? 12.981 19.742 5.745 1.00 94.94 81 LYS A C 1
ATOM 639 O O . LYS A 1 81 ? 13.876 18.915 5.882 1.00 94.94 81 LYS A O 1
ATOM 644 N N . SER A 1 82 ? 12.968 20.669 4.794 1.00 91.88 82 SER A N 1
ATOM 645 C CA . SER A 1 82 ? 14.096 20.982 3.919 1.00 91.88 82 SER A CA 1
ATOM 646 C C . SER A 1 82 ? 14.442 22.459 4.105 1.00 91.88 82 SER A C 1
ATOM 648 O O . SER A 1 82 ? 13.728 23.350 3.634 1.00 91.88 82 SER A O 1
ATOM 650 N N . GLY A 1 83 ? 15.483 22.721 4.901 1.00 93.25 83 GLY A N 1
ATOM 651 C CA . GLY A 1 83 ? 15.727 24.050 5.468 1.00 93.25 83 GLY A CA 1
ATOM 652 C C . GLY A 1 83 ? 14.539 24.504 6.323 1.00 93.25 83 GLY A C 1
ATOM 653 O O . GLY A 1 83 ? 14.093 23.776 7.209 1.00 93.25 83 GLY A O 1
ATOM 654 N N . ASP A 1 84 ? 13.992 25.680 6.016 1.00 93.88 84 ASP A N 1
ATOM 655 C CA . ASP A 1 84 ? 12.834 26.250 6.723 1.00 93.88 84 ASP A CA 1
ATOM 656 C C . ASP A 1 84 ? 11.475 25.810 6.152 1.00 93.88 84 ASP A C 1
ATOM 658 O O . ASP A 1 84 ? 10.427 26.138 6.712 1.00 93.88 84 ASP A O 1
ATOM 662 N N . LYS A 1 85 ? 11.458 25.075 5.032 1.00 94.12 85 LYS A N 1
ATOM 663 C CA . LYS A 1 85 ? 10.217 24.635 4.383 1.00 94.12 85 LYS A CA 1
ATOM 664 C C . LYS A 1 85 ? 9.777 23.282 4.929 1.00 94.12 85 LYS A C 1
ATOM 666 O O . LYS A 1 85 ? 10.559 22.331 4.926 1.00 94.12 85 LYS A O 1
ATOM 671 N N . ALA A 1 86 ? 8.516 23.191 5.347 1.00 94.69 86 ALA A N 1
ATOM 672 C CA . ALA A 1 86 ? 7.874 21.909 5.609 1.00 94.69 86 ALA A CA 1
ATOM 673 C C . ALA A 1 86 ? 7.691 21.152 4.284 1.00 94.69 86 ALA A C 1
ATOM 675 O O . ALA A 1 86 ? 7.232 21.733 3.298 1.00 94.69 86 ALA A O 1
ATOM 676 N N . VAL A 1 87 ? 8.076 19.880 4.263 1.00 94.75 87 VAL A N 1
ATOM 677 C CA . VAL A 1 87 ? 8.009 18.992 3.096 1.00 94.75 87 VAL A CA 1
ATOM 678 C C . VAL A 1 87 ? 7.462 17.622 3.499 1.00 94.75 87 VAL A C 1
ATOM 680 O O . VAL A 1 87 ? 7.497 17.252 4.678 1.00 94.75 87 VAL A O 1
ATOM 683 N N . ALA A 1 88 ? 6.969 16.874 2.512 1.00 94.44 88 ALA A N 1
ATOM 684 C CA . ALA A 1 88 ? 6.671 15.453 2.656 1.00 94.44 88 ALA A CA 1
ATOM 685 C C . ALA A 1 88 ? 7.896 14.687 3.186 1.00 94.44 88 ALA A C 1
ATOM 687 O O . ALA A 1 88 ? 9.040 15.050 2.901 1.00 94.44 88 ALA A O 1
ATOM 688 N N . CYS A 1 89 ? 7.658 13.640 3.973 1.00 93.62 89 CYS A N 1
ATOM 689 C CA . CYS A 1 89 ? 8.724 12.808 4.535 1.00 93.62 89 CYS A CA 1
ATOM 690 C C . CYS A 1 89 ? 9.154 11.670 3.609 1.00 93.62 89 CYS A C 1
ATOM 692 O O . CYS A 1 89 ? 10.214 11.079 3.823 1.00 93.62 89 CYS A O 1
ATOM 694 N N . CYS A 1 90 ? 8.334 11.355 2.608 1.00 91.56 90 CYS A N 1
ATOM 695 C CA . CYS A 1 90 ? 8.583 10.265 1.690 1.00 91.56 90 CYS A CA 1
ATOM 696 C C . CYS A 1 90 ? 9.908 10.435 0.936 1.00 91.56 90 CYS A C 1
ATOM 698 O O . CYS A 1 90 ? 10.221 11.502 0.402 1.00 91.56 90 CYS A O 1
ATOM 700 N N . VAL A 1 91 ? 10.670 9.348 0.859 1.00 94.50 91 VAL A N 1
ATOM 701 C CA . VAL A 1 91 ? 11.933 9.285 0.122 1.00 94.50 91 VAL A CA 1
ATOM 702 C C . VAL A 1 91 ? 11.655 8.707 -1.258 1.00 94.50 91 VAL A C 1
ATOM 704 O O . VAL A 1 91 ? 11.228 7.564 -1.333 1.00 94.50 91 VAL A O 1
ATOM 707 N N . HIS A 1 92 ? 11.913 9.488 -2.307 1.00 96.06 92 HIS A N 1
ATOM 708 C CA . HIS A 1 92 ? 11.730 9.139 -3.723 1.00 96.06 92 HIS A CA 1
ATOM 709 C C . HIS A 1 92 ? 12.941 9.607 -4.535 1.00 96.06 92 HIS A C 1
ATOM 711 O O . HIS A 1 92 ? 13.618 10.560 -4.130 1.00 96.06 92 HIS A O 1
ATOM 717 N N . GLY A 1 93 ? 13.223 8.949 -5.659 1.00 96.00 93 GLY A N 1
ATOM 718 C CA . GLY A 1 93 ? 14.384 9.210 -6.509 1.00 96.00 93 GLY A CA 1
ATOM 719 C C . GLY A 1 93 ? 15.712 9.059 -5.765 1.00 96.00 93 GLY A C 1
ATOM 720 O O . GLY A 1 93 ? 16.620 9.875 -5.946 1.00 96.00 93 GLY A O 1
ATOM 721 N N . SER A 1 94 ? 15.805 8.083 -4.859 1.00 96.06 94 SER A N 1
ATOM 722 C CA . SER A 1 94 ? 16.931 7.919 -3.936 1.00 96.06 94 SER A CA 1
ATOM 723 C C . SER A 1 94 ? 17.203 6.441 -3.665 1.00 96.06 94 SER A C 1
ATOM 725 O O . SER A 1 94 ? 16.254 5.717 -3.374 1.00 96.06 94 SER A O 1
ATOM 727 N N . PRO A 1 95 ? 18.479 6.014 -3.526 1.00 96.38 95 PRO A N 1
ATOM 728 C CA . PRO A 1 95 ? 18.832 4.627 -3.203 1.00 96.38 95 PRO A CA 1
ATOM 729 C C . PRO A 1 95 ? 18.171 4.061 -1.931 1.00 96.38 95 PRO A C 1
ATOM 731 O O . PRO A 1 95 ? 18.157 2.854 -1.700 1.00 96.38 95 PRO A O 1
ATOM 734 N N . THR A 1 96 ? 17.654 4.921 -1.052 1.00 96.88 96 THR A N 1
ATOM 735 C CA . THR A 1 96 ? 16.971 4.531 0.187 1.00 96.88 96 THR A CA 1
ATOM 736 C C . THR A 1 96 ? 15.447 4.424 0.067 1.00 96.88 96 THR A C 1
ATOM 738 O O . THR A 1 96 ? 14.815 4.059 1.059 1.00 96.88 96 THR A O 1
ATOM 741 N N . PHE A 1 97 ? 14.858 4.667 -1.111 1.00 97.94 97 PHE A N 1
ATOM 742 C CA . PHE A 1 97 ? 13.419 4.548 -1.396 1.00 97.94 97 PHE A CA 1
ATOM 743 C C . PHE A 1 97 ? 12.848 3.212 -0.899 1.00 97.94 97 PHE A C 1
ATOM 745 O O . PHE A 1 97 ? 11.958 3.195 -0.046 1.00 97.94 97 PHE A O 1
ATOM 752 N N . THR A 1 98 ? 13.418 2.083 -1.334 1.00 97.25 98 THR A N 1
ATOM 753 C CA . THR A 1 98 ? 12.927 0.742 -0.956 1.00 97.25 98 THR A CA 1
ATOM 754 C C . THR A 1 98 ? 13.035 0.472 0.546 1.00 97.25 98 THR A C 1
ATOM 756 O O . THR A 1 98 ? 12.158 -0.153 1.143 1.00 97.25 98 THR A O 1
ATOM 759 N N . SER A 1 99 ? 14.103 0.954 1.186 1.00 97.25 99 SER A N 1
ATOM 760 C CA . SER A 1 99 ? 14.316 0.785 2.628 1.00 97.25 99 SER A CA 1
ATOM 761 C C . SER A 1 99 ? 13.321 1.607 3.444 1.00 97.25 99 SER A C 1
ATOM 763 O O . SER A 1 99 ? 12.791 1.121 4.442 1.00 97.25 99 SER A O 1
ATOM 765 N N . TRP A 1 100 ? 13.042 2.835 3.008 1.00 97.69 100 TRP A N 1
ATOM 766 C CA . TRP A 1 100 ? 12.108 3.734 3.674 1.00 97.69 100 TRP A CA 1
ATOM 767 C C . TRP A 1 100 ? 10.664 3.212 3.574 1.00 97.69 100 TRP A C 1
ATOM 769 O O . TRP A 1 100 ? 9.991 3.068 4.597 1.00 97.69 100 TRP A O 1
ATOM 779 N N . HIS A 1 101 ? 10.226 2.791 2.382 1.00 98.25 101 HIS A N 1
ATOM 780 C CA . HIS A 1 101 ? 8.894 2.206 2.180 1.00 98.25 101 HIS A CA 1
ATOM 781 C C . HIS A 1 101 ? 8.720 0.865 2.901 1.00 98.25 101 HIS A C 1
ATOM 783 O O . HIS A 1 101 ? 7.675 0.612 3.503 1.00 98.25 101 HIS A O 1
ATOM 789 N N . ARG A 1 102 ? 9.768 0.030 2.966 1.00 97.94 102 ARG A N 1
ATOM 790 C CA . ARG A 1 102 ? 9.749 -1.205 3.769 1.00 97.94 102 ARG A CA 1
ATOM 791 C C . ARG A 1 102 ? 9.401 -0.931 5.233 1.00 97.94 102 ARG A C 1
ATOM 793 O O . ARG A 1 102 ? 8.656 -1.710 5.828 1.00 97.94 102 ARG A O 1
ATOM 800 N N . LEU A 1 103 ? 9.918 0.152 5.818 1.00 97.31 103 LEU A N 1
ATOM 801 C CA . LEU A 1 103 ? 9.614 0.518 7.203 1.00 97.31 103 LEU A CA 1
ATOM 802 C C . LEU A 1 103 ? 8.155 0.952 7.383 1.00 97.31 103 LEU A C 1
ATOM 804 O O . LEU A 1 103 ? 7.571 0.628 8.413 1.00 97.31 103 LEU A O 1
ATOM 808 N N . LEU A 1 104 ? 7.535 1.611 6.400 1.00 96.69 104 LEU A N 1
ATOM 809 C CA . LEU A 1 104 ? 6.096 1.905 6.445 1.00 96.69 104 LEU A CA 1
ATOM 810 C C . LEU A 1 104 ? 5.248 0.631 6.461 1.00 96.69 104 LEU A C 1
ATOM 812 O O . LEU A 1 104 ? 4.338 0.513 7.281 1.00 96.69 104 LEU A O 1
ATOM 816 N N . VAL A 1 105 ? 5.580 -0.350 5.615 1.00 98.06 105 VAL A N 1
ATOM 817 C CA . VAL A 1 105 ? 4.865 -1.637 5.600 1.00 98.06 105 VAL A CA 1
ATOM 818 C C . VAL A 1 105 ? 5.017 -2.355 6.944 1.00 98.06 105 VAL A C 1
ATOM 820 O O . VAL A 1 105 ? 4.051 -2.899 7.472 1.00 98.06 105 VAL A O 1
ATOM 823 N N . VAL A 1 106 ? 6.207 -2.313 7.553 1.00 97.19 106 VAL A N 1
ATOM 824 C CA . VAL A 1 106 ? 6.414 -2.858 8.906 1.00 97.19 106 VAL A CA 1
ATOM 825 C C . VAL A 1 106 ? 5.568 -2.117 9.947 1.00 97.19 106 VAL A C 1
ATOM 827 O O . VAL A 1 106 ? 5.015 -2.764 10.833 1.00 97.19 106 VAL A O 1
ATOM 830 N N . GLN A 1 107 ? 5.425 -0.792 9.854 1.00 97.19 107 GLN A N 1
ATOM 831 C CA . GLN A 1 107 ? 4.615 -0.019 10.802 1.00 97.19 107 GLN A CA 1
ATOM 832 C C . GLN A 1 107 ? 3.139 -0.429 10.782 1.00 97.19 107 GLN A C 1
ATOM 834 O O . GLN A 1 107 ? 2.584 -0.716 11.845 1.00 97.19 107 GLN A O 1
ATOM 839 N N . ILE A 1 108 ? 2.516 -0.529 9.600 1.00 98.06 108 ILE A N 1
ATOM 840 C CA . ILE A 1 108 ? 1.126 -1.001 9.516 1.00 98.06 108 ILE A CA 1
ATOM 841 C C . ILE A 1 108 ? 1.007 -2.472 9.936 1.00 98.06 108 ILE A C 1
ATOM 843 O O . ILE A 1 108 ? 0.061 -2.838 10.628 1.00 98.06 108 ILE A O 1
ATOM 847 N N . GLU A 1 109 ? 1.993 -3.312 9.609 1.00 98.06 109 GLU A N 1
ATOM 848 C CA . GLU A 1 109 ? 2.014 -4.723 10.003 1.00 98.06 109 GLU A CA 1
ATOM 849 C C . GLU A 1 109 ? 2.041 -4.884 11.529 1.00 98.06 109 GLU A C 1
ATOM 851 O O . GLU A 1 109 ? 1.304 -5.708 12.070 1.00 98.06 109 GLU A O 1
ATOM 856 N N . GLN A 1 110 ? 2.816 -4.060 12.244 1.00 97.12 110 GLN A N 1
ATOM 857 C CA . GLN A 1 110 ? 2.799 -4.048 13.710 1.00 97.12 110 GLN A CA 1
ATOM 858 C C . GLN A 1 110 ? 1.465 -3.539 14.269 1.00 97.12 110 GLN A C 1
ATOM 860 O O . GLN A 1 110 ? 0.950 -4.131 15.216 1.00 97.12 110 GLN A O 1
ATOM 865 N N . ALA A 1 111 ? 0.868 -2.500 13.677 1.00 98.12 111 ALA A N 1
ATOM 866 C CA . ALA A 1 111 ? -0.439 -2.004 14.111 1.00 98.12 111 ALA A CA 1
ATOM 867 C C . ALA A 1 111 ? -1.535 -3.076 13.961 1.00 98.12 111 ALA A C 1
ATOM 869 O O . ALA A 1 111 ? -2.300 -3.319 14.894 1.00 98.12 111 ALA A O 1
ATOM 870 N N . LEU A 1 112 ? -1.562 -3.788 12.829 1.00 97.94 112 LEU A N 1
ATOM 871 C CA . LEU A 1 112 ? -2.472 -4.914 12.605 1.00 97.94 112 LEU A CA 1
ATOM 872 C C . LEU A 1 112 ? -2.184 -6.071 13.580 1.00 97.94 112 LEU A C 1
ATOM 874 O O . LEU A 1 112 ? -3.111 -6.679 14.120 1.00 97.94 112 LEU A O 1
ATOM 878 N N . LYS A 1 113 ? -0.906 -6.361 13.861 1.00 96.44 113 LYS A N 1
ATOM 879 C CA . LYS A 1 113 ? -0.494 -7.389 14.834 1.00 96.44 113 LYS A CA 1
ATOM 880 C C . LYS A 1 113 ? -0.995 -7.081 16.239 1.00 96.44 113 LYS A C 1
ATOM 882 O O . LYS A 1 113 ? -1.504 -7.976 16.908 1.00 96.44 113 LYS A O 1
ATOM 887 N N . GLU A 1 114 ? -0.930 -5.825 16.669 1.00 96.38 114 GLU A N 1
ATOM 888 C CA . GLU A 1 114 ? -1.455 -5.396 17.970 1.00 96.38 114 GLU A CA 1
ATOM 889 C C . GLU A 1 114 ? -2.980 -5.533 18.083 1.00 96.38 114 GLU A C 1
ATOM 891 O O . GLU A 1 114 ? -3.496 -5.722 19.185 1.00 96.38 114 GLU A O 1
ATOM 896 N N . LYS A 1 115 ? -3.705 -5.494 16.959 1.00 97.38 115 LYS A N 1
ATOM 897 C CA . LYS A 1 115 ? -5.149 -5.775 16.903 1.00 97.38 115 LYS A CA 1
ATOM 898 C C . LYS A 1 115 ? -5.479 -7.258 16.678 1.00 97.38 115 LYS A C 1
ATOM 900 O O . LYS A 1 115 ? -6.653 -7.613 16.623 1.00 97.38 115 LYS A O 1
ATOM 905 N N . GLY A 1 116 ? -4.472 -8.132 16.610 1.00 95.50 116 GLY A N 1
ATOM 906 C CA . GLY A 1 116 ? -4.647 -9.585 16.638 1.00 95.50 116 GLY A CA 1
ATOM 907 C C . GLY A 1 116 ? -4.532 -10.307 15.295 1.00 95.50 116 GLY A C 1
ATOM 908 O O . GLY A 1 116 ? -4.910 -11.478 15.231 1.00 95.50 116 GLY A O 1
ATOM 909 N N . ILE A 1 117 ? -4.003 -9.677 14.234 1.00 94.94 117 ILE A N 1
ATOM 910 C CA . ILE A 1 117 ? -3.745 -10.404 12.978 1.00 94.94 117 ILE A CA 1
ATOM 911 C C . ILE A 1 117 ? -2.701 -11.515 13.190 1.00 94.94 117 ILE A C 1
ATOM 913 O O . ILE A 1 117 ? -1.752 -11.373 13.961 1.00 94.94 117 ILE A O 1
ATOM 917 N N . THR A 1 118 ? -2.868 -12.632 12.482 1.00 93.25 118 THR A N 1
ATOM 918 C CA . THR A 1 118 ? -1.993 -13.817 12.582 1.00 93.25 118 THR A CA 1
ATOM 919 C C . THR A 1 118 ? -1.167 -14.077 11.320 1.00 93.25 118 THR A C 1
ATOM 921 O O . THR A 1 118 ? -0.432 -15.059 11.259 1.00 93.25 118 THR A O 1
ATOM 924 N N . I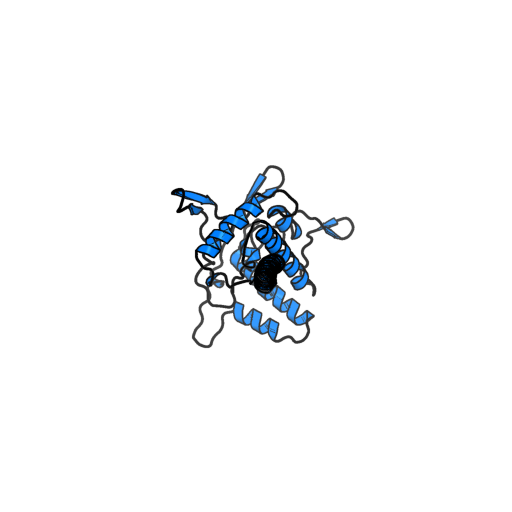LE A 1 119 ? -1.307 -13.230 10.301 1.00 96.00 119 ILE A N 1
ATOM 925 C CA . ILE A 1 119 ? -0.542 -13.256 9.049 1.00 96.00 119 ILE A CA 1
ATOM 926 C C . ILE A 1 119 ? 0.115 -11.894 8.831 1.00 96.00 119 ILE A C 1
ATOM 928 O O . ILE A 1 119 ? -0.296 -10.908 9.442 1.00 96.00 119 ILE A O 1
ATOM 932 N N . GLY A 1 120 ? 1.137 -11.844 7.980 1.00 96.50 120 GLY A N 1
ATOM 933 C CA . GLY A 1 120 ? 1.731 -10.576 7.562 1.00 96.50 120 GLY A CA 1
ATOM 934 C C . GLY A 1 120 ? 0.800 -9.805 6.638 1.00 96.50 120 GLY A C 1
ATOM 935 O O . GLY A 1 120 ? -0.186 -10.355 6.138 1.00 96.50 120 GLY A O 1
ATOM 936 N N . VAL A 1 121 ? 1.129 -8.539 6.391 1.00 97.44 121 VAL A N 1
ATOM 937 C CA . VAL A 1 121 ? 0.418 -7.728 5.393 1.00 97.44 121 VAL A CA 1
ATOM 938 C C . VAL A 1 121 ? 0.529 -8.442 4.040 1.00 97.44 121 VAL A C 1
ATOM 940 O O . VAL A 1 121 ? 1.650 -8.726 3.608 1.00 97.44 121 VAL A O 1
ATOM 943 N N . PRO A 1 122 ? -0.590 -8.819 3.399 1.00 98.38 122 PRO A N 1
ATOM 944 C CA . PRO A 1 122 ? -0.537 -9.529 2.130 1.00 98.38 122 PRO A CA 1
ATOM 945 C C . PRO A 1 122 ? 0.004 -8.625 1.020 1.00 98.38 122 PRO A C 1
ATOM 947 O O . PRO A 1 122 ? -0.119 -7.409 1.102 1.00 98.38 122 PRO A O 1
ATOM 950 N N . TYR A 1 123 ? 0.571 -9.230 -0.022 1.00 98.56 123 TYR A N 1
ATOM 951 C CA . TYR A 1 123 ? 1.022 -8.522 -1.221 1.00 98.56 123 TYR A CA 1
ATOM 952 C C . TYR A 1 123 ? 0.132 -8.862 -2.418 1.00 98.56 123 TYR A C 1
ATOM 954 O O . TYR A 1 123 ? -0.412 -9.965 -2.512 1.00 98.56 123 TYR A O 1
ATOM 962 N N . TRP A 1 124 ? -0.000 -7.924 -3.345 1.00 98.25 124 TRP A N 1
ATOM 963 C CA . TRP A 1 124 ? -0.683 -8.088 -4.620 1.00 98.25 124 TRP A CA 1
ATOM 964 C C . TRP A 1 124 ? 0.355 -8.209 -5.732 1.00 98.25 124 TRP A C 1
ATOM 966 O O . TRP A 1 124 ? 1.101 -7.276 -6.011 1.00 98.25 124 TRP A O 1
ATOM 976 N N . ASP A 1 125 ? 0.425 -9.388 -6.346 1.00 97.88 125 ASP A N 1
ATOM 977 C CA . ASP A 1 125 ? 1.374 -9.667 -7.423 1.00 97.88 125 ASP A CA 1
ATOM 978 C C . ASP A 1 125 ? 0.832 -9.180 -8.772 1.00 97.88 125 ASP A C 1
ATOM 980 O O . ASP A 1 125 ? 0.208 -9.928 -9.525 1.00 97.88 125 ASP A O 1
ATOM 984 N N . TRP A 1 126 ? 1.076 -7.905 -9.061 1.00 97.56 126 TRP A N 1
ATOM 985 C CA . TRP A 1 126 ? 0.715 -7.247 -10.317 1.00 97.56 126 TRP A CA 1
ATOM 986 C C . TRP A 1 126 ? 1.675 -7.565 -11.476 1.00 97.56 126 TRP A C 1
ATOM 988 O O . TRP A 1 126 ? 1.508 -7.030 -12.568 1.00 97.56 126 TRP A O 1
ATOM 998 N N . THR A 1 127 ? 2.665 -8.446 -11.277 1.00 96.06 127 THR A N 1
ATOM 999 C CA . THR A 1 127 ? 3.547 -8.916 -12.364 1.00 96.06 127 THR A CA 1
ATOM 1000 C C . THR A 1 127 ? 2.881 -9.987 -13.235 1.00 96.06 127 THR A C 1
ATOM 1002 O O . THR A 1 127 ? 3.373 -10.335 -14.306 1.00 96.06 127 THR A O 1
ATOM 1005 N N . ARG A 1 128 ? 1.743 -10.524 -12.788 1.00 94.19 128 ARG A N 1
ATOM 1006 C CA . ARG A 1 128 ? 0.938 -11.508 -13.517 1.00 94.19 128 ARG A CA 1
ATOM 1007 C C . ARG A 1 128 ? -0.148 -10.808 -14.328 1.00 94.19 128 ARG A C 1
ATOM 1009 O O . ARG A 1 128 ? -0.490 -9.667 -14.046 1.00 94.19 128 ARG A O 1
ATOM 1016 N N . GLU A 1 129 ? -0.734 -11.513 -15.292 1.00 95.69 129 GLU A N 1
ATOM 1017 C CA . GLU A 1 129 ? -1.987 -11.051 -15.897 1.00 95.69 129 GLU A CA 1
ATOM 1018 C C . GLU A 1 129 ? -3.090 -10.962 -14.838 1.00 95.69 129 GLU A C 1
ATOM 1020 O O . GLU A 1 129 ? -3.222 -11.845 -13.983 1.00 95.69 129 GLU A O 1
ATOM 1025 N N . LEU A 1 130 ? -3.873 -9.891 -14.911 1.00 96.12 130 LEU A N 1
ATOM 1026 C CA . LEU A 1 130 ? -4.924 -9.559 -13.963 1.00 96.12 130 LEU A CA 1
ATOM 1027 C C . LEU A 1 130 ? -6.230 -9.313 -14.717 1.00 96.12 130 LEU A C 1
ATOM 1029 O O . LEU A 1 130 ? -6.223 -8.655 -15.749 1.00 96.12 130 LEU A O 1
ATOM 1033 N N . ASP A 1 131 ? -7.353 -9.741 -14.142 1.00 95.31 131 ASP A N 1
ATOM 1034 C CA . ASP A 1 131 ? -8.692 -9.433 -14.674 1.00 95.31 131 ASP A CA 1
ATOM 1035 C C . ASP A 1 131 ? -9.437 -8.380 -13.833 1.00 95.31 131 ASP A C 1
ATOM 1037 O O . ASP A 1 131 ? -10.458 -7.829 -14.240 1.00 95.31 131 ASP A O 1
ATOM 1041 N N . HIS A 1 132 ? -8.998 -8.177 -12.589 1.00 96.38 132 HIS A N 1
ATOM 1042 C CA . HIS A 1 132 ? -9.645 -7.309 -11.609 1.00 96.38 132 HIS A CA 1
ATOM 1043 C C . HIS A 1 132 ? -8.686 -6.961 -10.465 1.00 96.38 132 HIS A C 1
ATOM 1045 O O . HIS A 1 132 ? -7.631 -7.571 -10.302 1.00 96.38 132 HIS A O 1
ATOM 1051 N N . LEU A 1 133 ? -9.057 -5.963 -9.656 1.00 97.56 133 LEU A N 1
ATOM 1052 C CA . LEU A 1 133 ? -8.406 -5.735 -8.365 1.00 97.56 133 LEU A CA 1
ATOM 1053 C C . LEU A 1 133 ? -8.730 -6.867 -7.373 1.00 97.56 133 LEU A C 1
ATOM 1055 O O . LEU A 1 133 ? -9.842 -7.399 -7.436 1.00 97.56 133 LEU A O 1
ATOM 1059 N N . PRO A 1 134 ? -7.843 -7.150 -6.399 1.00 97.25 134 PRO A N 1
ATOM 1060 C CA . PRO A 1 134 ? -8.066 -8.192 -5.399 1.00 97.25 134 PRO A CA 1
ATOM 1061 C C . PRO A 1 134 ? -9.407 -8.067 -4.665 1.00 97.25 134 PRO A C 1
ATOM 1063 O O . PRO A 1 134 ? -9.843 -6.961 -4.327 1.00 97.25 134 PRO A O 1
ATOM 1066 N N . GLU A 1 135 ? -10.029 -9.202 -4.323 1.00 95.56 135 GLU A N 1
ATOM 1067 C CA . GLU A 1 135 ? -11.324 -9.245 -3.615 1.00 95.56 135 GLU A CA 1
ATOM 1068 C C . GLU A 1 135 ? -11.328 -8.363 -2.354 1.00 95.56 135 GLU A C 1
ATOM 1070 O O . GLU A 1 135 ? -12.302 -7.657 -2.080 1.00 95.56 135 GLU A O 1
ATOM 1075 N N . LEU A 1 136 ? -10.206 -8.347 -1.624 1.00 97.12 136 LEU A N 1
ATOM 1076 C CA . LEU A 1 136 ? -10.030 -7.600 -0.379 1.00 97.12 136 LEU A CA 1
ATOM 1077 C C . LEU A 1 136 ? -10.376 -6.107 -0.518 1.00 97.12 136 LEU A C 1
ATOM 1079 O O . LEU A 1 136 ? -10.925 -5.526 0.418 1.00 97.12 136 LEU A O 1
ATOM 1083 N N . VAL A 1 137 ? -10.099 -5.498 -1.674 1.00 97.31 137 VAL A N 1
ATOM 1084 C CA . VAL A 1 137 ? -10.196 -4.045 -1.892 1.00 97.31 137 VAL A CA 1
ATOM 1085 C C . VAL A 1 137 ? -11.341 -3.632 -2.823 1.00 97.31 137 VAL A C 1
ATOM 1087 O O . VAL A 1 137 ? -11.493 -2.438 -3.088 1.00 97.31 137 VAL A O 1
ATOM 1090 N N . ARG A 1 138 ? -12.116 -4.590 -3.352 1.00 93.75 138 ARG A N 1
ATOM 1091 C CA . ARG A 1 138 ? -13.049 -4.355 -4.467 1.00 93.75 138 ARG A CA 1
ATOM 1092 C C . ARG A 1 138 ? -14.427 -3.861 -4.036 1.00 93.75 138 ARG A C 1
ATOM 1094 O O . ARG A 1 138 ? -14.949 -2.919 -4.621 1.00 93.75 138 ARG A O 1
ATOM 1101 N N . GLU A 1 139 ? -15.019 -4.489 -3.025 1.00 94.25 139 GLU A N 1
ATOM 1102 C CA . GLU A 1 139 ? -16.379 -4.157 -2.582 1.00 94.25 139 GLU A CA 1
ATOM 1103 C C . GLU A 1 139 ? -16.350 -3.045 -1.529 1.00 94.25 139 GLU A C 1
ATOM 1105 O O . GLU A 1 139 ? -15.594 -3.131 -0.561 1.00 94.25 139 GLU A O 1
ATOM 1110 N N . SER A 1 140 ? -17.193 -2.020 -1.675 1.00 95.25 140 SER A N 1
ATOM 1111 C CA . SER A 1 140 ? -17.273 -0.900 -0.719 1.00 95.25 140 SER A CA 1
ATOM 1112 C C . SER A 1 140 ? -18.017 -1.251 0.569 1.00 95.25 140 SER A C 1
ATOM 1114 O O . SER A 1 140 ? -17.773 -0.656 1.623 1.00 95.25 140 SER A O 1
ATOM 1116 N N . ILE A 1 141 ? -18.917 -2.232 0.495 1.00 93.50 141 ILE A N 1
ATOM 1117 C CA . ILE A 1 141 ? -19.787 -2.662 1.584 1.00 93.50 141 ILE A CA 1
ATOM 1118 C C . ILE A 1 141 ? -19.729 -4.185 1.688 1.00 93.50 141 ILE A C 1
ATOM 1120 O O . ILE A 1 141 ? -19.891 -4.894 0.698 1.00 93.50 141 ILE A O 1
ATOM 1124 N N . LEU A 1 142 ? -19.537 -4.686 2.905 1.00 88.44 142 LEU A N 1
ATOM 1125 C CA . LEU A 1 142 ? -19.411 -6.108 3.202 1.00 88.44 142 LEU A CA 1
ATOM 1126 C C . LEU A 1 142 ? -20.600 -6.597 4.033 1.00 88.44 142 LEU A C 1
ATOM 1128 O O . LEU A 1 142 ? -21.038 -5.895 4.951 1.00 88.44 142 LEU A O 1
ATOM 1132 N N . PRO A 1 143 ? -21.118 -7.806 3.763 1.00 85.94 143 PRO A N 1
ATOM 1133 C CA . PRO A 1 143 ? -22.145 -8.420 4.590 1.00 85.94 143 PRO A CA 1
ATOM 1134 C C . PRO A 1 143 ? -21.536 -9.068 5.842 1.00 85.94 143 PRO A C 1
ATOM 1136 O O . PRO A 1 143 ? -20.640 -9.911 5.760 1.00 85.94 143 PRO A O 1
ATOM 1139 N N . ASP A 1 144 ? -22.082 -8.754 7.013 1.00 80.94 144 ASP A N 1
ATOM 1140 C CA . ASP A 1 144 ? -21.847 -9.508 8.240 1.00 80.94 144 ASP A CA 1
ATOM 1141 C C . ASP A 1 144 ? -22.812 -10.699 8.290 1.00 80.94 144 ASP A C 1
ATOM 1143 O O . ASP A 1 144 ? -24.000 -10.566 8.588 1.00 80.94 144 ASP A O 1
ATOM 1147 N N . LYS A 1 145 ? -22.285 -11.896 8.013 1.00 77.38 145 LYS A N 1
ATOM 1148 C CA . LYS A 1 145 ? -23.067 -13.145 8.021 1.00 77.38 145 LYS A CA 1
ATOM 1149 C C . LYS A 1 145 ? -23.597 -13.528 9.409 1.00 77.38 145 LYS A C 1
ATOM 1151 O O . LYS A 1 145 ? -24.494 -14.360 9.490 1.00 77.38 145 LYS A O 1
ATOM 1156 N N . THR A 1 146 ? -23.053 -12.953 10.479 1.00 77.19 146 THR A N 1
ATOM 1157 C CA . THR A 1 146 ? -23.442 -13.251 11.864 1.00 77.19 146 THR A CA 1
ATOM 1158 C C . THR A 1 146 ? -24.608 -12.376 12.305 1.00 77.19 146 THR A C 1
ATOM 1160 O O . THR A 1 146 ? -25.539 -12.863 12.940 1.00 77.19 146 THR A O 1
ATOM 1163 N N . THR A 1 147 ? -24.568 -11.084 11.968 1.00 81.62 147 THR A N 1
ATOM 1164 C CA . THR A 1 147 ? -25.587 -10.110 12.399 1.00 81.62 147 THR A CA 1
ATOM 1165 C C . THR A 1 147 ? -26.620 -9.778 11.323 1.00 81.62 147 THR A C 1
ATOM 1167 O O . THR A 1 147 ? -27.647 -9.175 11.634 1.00 81.62 147 THR A O 1
ATOM 1170 N N . GLY A 1 148 ? -26.362 -10.139 10.062 1.00 81.69 148 GLY A N 1
ATOM 1171 C CA . GLY A 1 148 ? -27.186 -9.774 8.907 1.00 81.69 148 GLY A CA 1
ATOM 1172 C C . GLY A 1 148 ? -27.071 -8.302 8.494 1.00 81.69 148 GLY A C 1
ATOM 1173 O O . GLY A 1 148 ? -27.786 -7.868 7.594 1.00 81.69 148 GLY A O 1
ATOM 1174 N N . LYS A 1 149 ? -26.199 -7.519 9.145 1.00 88.38 149 LYS A N 1
ATOM 1175 C CA . LYS A 1 149 ? -25.945 -6.111 8.812 1.00 88.38 149 LYS A CA 1
ATOM 1176 C C . LYS A 1 149 ? -24.853 -5.980 7.756 1.00 88.38 149 LYS A C 1
ATOM 1178 O O . LYS A 1 149 ? -24.131 -6.925 7.460 1.00 88.38 149 LYS A O 1
ATOM 1183 N N . THR A 1 150 ? -24.710 -4.780 7.214 1.00 90.56 150 THR A N 1
ATOM 1184 C CA . THR A 1 150 ? -23.615 -4.418 6.315 1.00 90.56 150 THR A CA 1
ATOM 1185 C C . THR A 1 150 ? -22.662 -3.433 6.982 1.00 90.56 150 THR A C 1
ATOM 1187 O O . THR A 1 150 ? -23.106 -2.592 7.765 1.00 90.56 150 THR A O 1
ATOM 1190 N N . PHE A 1 151 ? -21.375 -3.492 6.646 1.00 89.94 151 PHE A N 1
ATOM 1191 C CA . PHE A 1 151 ? -20.361 -2.547 7.126 1.00 89.94 151 PHE A CA 1
ATOM 1192 C C . PHE A 1 151 ? -19.456 -2.066 5.983 1.00 89.94 151 PHE A C 1
ATOM 1194 O O . PHE A 1 151 ? -19.322 -2.746 4.967 1.00 89.94 151 PHE A O 1
ATOM 1201 N N . LYS A 1 152 ? -18.865 -0.872 6.131 1.00 94.31 152 LYS A N 1
ATOM 1202 C CA . LYS A 1 152 ? -17.922 -0.298 5.154 1.00 94.31 152 LYS A CA 1
ATOM 1203 C C . LYS A 1 152 ? -16.666 -1.167 5.108 1.00 94.31 152 LYS A C 1
ATOM 1205 O O . LYS A 1 152 ? -16.128 -1.510 6.157 1.00 94.31 152 LYS A O 1
ATOM 1210 N N . ASN A 1 153 ? -16.192 -1.503 3.913 1.00 96.88 153 ASN A N 1
ATOM 1211 C CA . ASN A 1 153 ? -14.914 -2.183 3.757 1.00 96.88 153 ASN A CA 1
ATOM 1212 C C . ASN A 1 153 ? -13.767 -1.192 4.017 1.00 96.88 153 ASN A C 1
ATOM 1214 O O . ASN A 1 153 ? -13.587 -0.272 3.211 1.00 96.88 153 ASN A O 1
ATOM 1218 N N . PRO A 1 154 ? -12.962 -1.360 5.082 1.00 96.94 154 PRO A N 1
ATOM 1219 C CA . PRO A 1 154 ? -11.867 -0.437 5.361 1.00 96.94 154 PRO A CA 1
ATOM 1220 C C . PRO A 1 154 ? -10.730 -0.545 4.344 1.00 96.94 154 PRO A C 1
ATOM 1222 O O . PRO A 1 154 ? -9.865 0.312 4.355 1.00 96.94 154 PRO A O 1
ATOM 1225 N N . TRP A 1 155 ? -10.730 -1.561 3.471 1.00 98.00 155 TRP A N 1
ATOM 1226 C CA . TRP A 1 155 ? -9.757 -1.740 2.390 1.00 98.00 155 TRP A CA 1
ATOM 1227 C C . TRP A 1 155 ? -10.185 -1.104 1.055 1.00 98.00 155 TRP A C 1
ATOM 1229 O O . TRP A 1 155 ? -9.395 -1.059 0.113 1.00 98.00 155 TRP A O 1
ATOM 1239 N N . TYR A 1 156 ? -11.430 -0.629 0.938 1.00 97.94 156 TYR A N 1
ATOM 1240 C CA . TYR A 1 156 ? -11.959 -0.071 -0.314 1.00 97.94 156 TYR A CA 1
ATOM 1241 C C . TYR A 1 156 ? -11.518 1.377 -0.560 1.00 97.94 156 TYR A C 1
ATOM 1243 O O . TYR A 1 156 ? -11.163 1.730 -1.680 1.00 97.94 156 TYR A O 1
ATOM 1251 N N . GLN A 1 157 ? -11.543 2.209 0.482 1.00 96.38 157 GLN A N 1
ATOM 1252 C CA . GLN A 1 157 ? -11.152 3.619 0.431 1.00 96.38 157 GLN A CA 1
ATOM 1253 C C . GLN A 1 157 ? -10.622 4.063 1.797 1.00 96.38 157 GLN A C 1
ATOM 1255 O O . GLN A 1 157 ? -11.108 3.593 2.829 1.00 96.38 157 GLN A O 1
ATOM 1260 N N . GLY A 1 158 ? -9.682 5.001 1.798 1.00 97.31 158 GLY A N 1
ATOM 1261 C CA . GLY A 1 158 ? -9.196 5.679 2.996 1.00 97.31 158 GLY A CA 1
ATOM 1262 C C . GLY A 1 158 ? -9.929 6.986 3.266 1.00 97.31 158 GLY A C 1
ATOM 1263 O O . GLY A 1 158 ? -10.462 7.605 2.345 1.00 97.31 158 GLY A O 1
ATOM 1264 N N . ASP A 1 159 ? -9.915 7.422 4.523 1.00 97.50 159 ASP A N 1
ATOM 1265 C CA . ASP A 1 159 ? -10.441 8.721 4.946 1.00 97.50 159 ASP A CA 1
ATOM 1266 C C . ASP A 1 159 ? -9.265 9.673 5.245 1.00 97.50 159 ASP A C 1
ATOM 1268 O O . ASP A 1 159 ? -8.274 9.266 5.851 1.00 97.50 159 ASP A O 1
ATOM 1272 N N . ILE A 1 160 ? -9.365 10.930 4.803 1.00 97.75 160 ILE A N 1
ATOM 1273 C CA . ILE A 1 160 ? -8.327 11.964 4.942 1.00 97.75 160 ILE A CA 1
ATOM 1274 C C . ILE A 1 160 ? -8.943 13.178 5.635 1.00 97.75 160 ILE A C 1
ATOM 1276 O O . ILE A 1 160 ? -9.828 13.828 5.068 1.00 97.75 160 ILE A O 1
ATOM 1280 N N . HIS A 1 161 ? -8.466 13.520 6.831 1.00 96.56 161 HIS A N 1
ATOM 1281 C CA . HIS A 1 161 ? -8.961 14.684 7.563 1.00 96.56 161 HIS A CA 1
ATOM 1282 C C . HIS A 1 161 ? -8.108 15.922 7.261 1.00 96.56 161 HIS A C 1
ATOM 1284 O O . HIS A 1 161 ? -6.904 15.956 7.508 1.00 96.56 161 HIS A O 1
ATOM 1290 N N . ILE A 1 162 ? -8.746 16.972 6.734 1.00 96.00 162 ILE A N 1
ATOM 1291 C CA . ILE A 1 162 ? -8.113 18.265 6.441 1.00 96.00 162 ILE A CA 1
ATOM 1292 C C . ILE A 1 162 ? -8.957 19.362 7.088 1.00 96.00 162 ILE A C 1
ATOM 1294 O O . ILE A 1 162 ? -10.006 19.767 6.574 1.00 96.00 162 ILE A O 1
ATOM 1298 N N . GLY A 1 163 ? -8.491 19.849 8.239 1.00 93.38 163 GLY A N 1
ATOM 1299 C CA . GLY A 1 163 ? -9.284 20.732 9.092 1.00 93.38 163 GLY A CA 1
ATOM 1300 C C . GLY A 1 163 ? -10.551 20.019 9.567 1.00 93.38 163 GLY A C 1
ATOM 1301 O O . GLY A 1 163 ? -10.478 18.926 10.114 1.00 93.38 163 GLY A O 1
ATOM 1302 N N . GLU A 1 164 ? -11.715 20.623 9.333 1.00 94.88 164 GLU A N 1
ATOM 1303 C CA . GLU A 1 164 ? -13.020 20.047 9.701 1.00 94.88 164 GLU A CA 1
ATOM 1304 C C . GLU A 1 164 ? -13.626 19.151 8.606 1.00 94.88 164 GLU A C 1
ATOM 1306 O O . GLU A 1 164 ? -14.708 18.593 8.783 1.00 94.88 164 GLU A O 1
ATOM 1311 N N . LYS A 1 165 ? -12.967 19.036 7.446 1.00 97.38 165 LYS A N 1
ATOM 1312 C CA . LYS A 1 165 ? -13.475 18.270 6.303 1.00 97.38 165 LYS A CA 1
ATOM 1313 C C . LYS A 1 165 ? -12.839 16.890 6.243 1.00 97.38 165 LYS A C 1
ATOM 1315 O O . LYS A 1 165 ? -11.638 16.745 6.463 1.00 97.38 165 LYS A O 1
ATOM 1320 N N . VAL A 1 166 ? -13.651 15.912 5.854 1.00 97.44 166 VAL A N 1
ATOM 1321 C CA . VAL A 1 166 ? -13.209 14.554 5.536 1.00 97.44 166 VAL A CA 1
ATOM 1322 C C . VAL A 1 166 ? -13.288 14.365 4.029 1.00 97.44 166 VAL A C 1
ATOM 1324 O O . VAL A 1 166 ? -14.336 14.596 3.424 1.00 97.44 166 VAL A O 1
ATOM 1327 N N . TYR A 1 167 ? -12.173 13.967 3.434 1.00 97.81 167 TYR A N 1
ATOM 1328 C CA . TYR A 1 167 ? -12.086 13.521 2.049 1.00 97.81 167 TYR A CA 1
ATOM 1329 C C . TYR A 1 167 ? -11.890 12.008 2.018 1.00 97.81 167 TYR A C 1
ATOM 1331 O O . TYR A 1 167 ? -11.504 11.403 3.017 1.00 97.81 167 TYR A O 1
ATOM 1339 N N . HIS A 1 168 ? -12.150 11.398 0.866 1.00 97.69 168 HIS A N 1
ATOM 1340 C CA . HIS A 1 168 ? -11.984 9.962 0.678 1.00 97.69 168 HIS A CA 1
ATOM 1341 C C . HIS A 1 168 ? -11.041 9.702 -0.483 1.00 97.69 168 HIS A C 1
ATOM 1343 O O . HIS A 1 168 ? -11.102 10.411 -1.494 1.00 97.69 168 HIS A O 1
ATOM 1349 N N . THR A 1 169 ? -10.194 8.684 -0.349 1.00 98.38 169 THR A N 1
ATOM 1350 C CA . THR A 1 169 ? -9.416 8.225 -1.495 1.00 98.38 169 THR A CA 1
ATOM 1351 C C . THR A 1 169 ? -10.338 7.629 -2.547 1.00 98.38 169 THR A C 1
ATOM 1353 O O . THR A 1 169 ? -11.442 7.157 -2.270 1.00 98.38 169 THR A O 1
ATOM 1356 N N . SER A 1 170 ? -9.888 7.694 -3.788 1.00 97.38 170 SER A N 1
ATOM 1357 C CA . SER A 1 170 ? -10.610 7.193 -4.944 1.00 97.38 170 SER A CA 1
ATOM 1358 C C . SER A 1 170 ? -9.620 6.582 -5.917 1.00 97.38 170 SER A C 1
ATOM 1360 O O . SER A 1 170 ? -8.482 7.041 -6.035 1.00 97.38 170 SER A O 1
ATOM 1362 N N . ARG A 1 171 ? -10.074 5.548 -6.615 1.00 97.50 171 ARG A N 1
ATOM 1363 C CA . ARG A 1 171 ? -9.299 4.825 -7.617 1.00 97.50 171 ARG A CA 1
ATOM 1364 C C . ARG A 1 171 ? -10.019 4.943 -8.950 1.00 97.50 171 ARG A C 1
ATOM 1366 O O . ARG A 1 171 ? -11.247 4.866 -8.999 1.00 97.50 171 ARG A O 1
ATOM 1373 N N . ALA A 1 172 ? -9.262 5.146 -10.014 1.00 96.69 172 ALA A N 1
ATOM 1374 C CA . ALA A 1 172 ? -9.769 5.214 -11.376 1.00 96.69 172 ALA A CA 1
ATOM 1375 C C . ALA A 1 172 ? -8.858 4.336 -12.226 1.00 96.69 172 ALA A C 1
ATOM 1377 O O . ALA A 1 172 ? -7.847 4.807 -12.744 1.00 96.69 172 ALA A O 1
ATOM 1378 N N . ILE A 1 173 ? -9.208 3.048 -12.262 1.00 97.56 173 ILE A N 1
ATOM 1379 C CA . ILE A 1 173 ? -8.369 1.998 -12.832 1.00 97.56 173 ILE A CA 1
ATOM 1380 C C . ILE A 1 173 ? -8.251 2.190 -14.339 1.00 97.56 173 ILE A C 1
ATOM 1382 O O . ILE A 1 173 ? -9.256 2.351 -15.030 1.00 97.56 173 ILE A O 1
ATOM 1386 N N . ASP A 1 174 ? -7.017 2.196 -14.819 1.00 97.62 174 ASP A N 1
ATOM 1387 C CA . ASP A 1 174 ? -6.671 2.249 -16.231 1.00 97.62 174 ASP A CA 1
ATOM 1388 C C . ASP A 1 174 ? -6.653 0.829 -16.811 1.00 97.62 174 ASP A C 1
ATOM 1390 O O . ASP A 1 174 ? -6.035 -0.069 -16.236 1.00 97.62 174 ASP A O 1
ATOM 1394 N N . ASP A 1 175 ? -7.301 0.632 -17.962 1.00 96.69 175 ASP A N 1
ATOM 1395 C CA . ASP A 1 175 ? -7.428 -0.679 -18.615 1.00 96.69 175 ASP A CA 1
ATOM 1396 C C . ASP A 1 175 ? -6.068 -1.327 -18.930 1.00 96.69 175 ASP A C 1
ATOM 1398 O O . ASP A 1 175 ? -5.976 -2.549 -19.029 1.00 96.69 175 ASP A O 1
ATOM 1402 N N . ARG A 1 176 ? -4.988 -0.536 -19.030 1.00 96.69 176 ARG A N 1
ATOM 1403 C CA . ARG A 1 176 ? -3.621 -1.054 -19.212 1.00 96.69 176 ARG A CA 1
ATOM 1404 C C . ARG A 1 176 ? -3.131 -1.912 -18.041 1.00 96.69 176 ARG A C 1
ATOM 1406 O O . ARG A 1 176 ? -2.194 -2.677 -18.227 1.00 96.69 176 ARG A O 1
ATOM 1413 N N . LEU A 1 177 ? -3.750 -1.818 -16.860 1.00 97.88 177 LEU A N 1
ATOM 1414 C CA . LEU A 1 177 ? -3.474 -2.722 -15.736 1.00 97.88 177 LEU A CA 1
ATOM 1415 C C . LEU A 1 177 ? -3.846 -4.181 -16.060 1.00 97.88 177 LEU A C 1
ATOM 1417 O O . LEU A 1 177 ? -3.245 -5.100 -15.513 1.00 97.88 177 LEU A O 1
ATOM 1421 N N . TYR A 1 178 ? -4.826 -4.388 -16.941 1.00 97.62 178 TYR A N 1
ATOM 1422 C CA . TYR A 1 178 ? -5.402 -5.693 -17.276 1.00 97.62 178 TYR A CA 1
ATOM 1423 C C . TYR A 1 178 ? -4.927 -6.186 -18.648 1.00 97.62 178 TYR A C 1
ATOM 1425 O O . TYR A 1 178 ? -5.696 -6.686 -19.468 1.00 97.62 178 TYR A O 1
ATOM 1433 N N . GLN A 1 179 ? -3.641 -5.981 -18.938 1.00 97.19 179 GLN A N 1
ATOM 1434 C CA . GLN A 1 179 ? -3.033 -6.452 -20.175 1.00 97.19 179 GLN A CA 1
ATOM 1435 C C . GLN A 1 179 ? -2.999 -7.986 -20.204 1.00 97.19 179 GLN A C 1
ATOM 1437 O O . GLN A 1 179 ? -2.468 -8.621 -19.294 1.00 97.19 179 GLN A O 1
ATOM 1442 N N . HIS A 1 180 ? -3.503 -8.557 -21.297 1.00 96.62 180 HIS A N 1
ATOM 1443 C CA . HIS A 1 180 ? -3.381 -9.977 -21.620 1.00 96.62 180 HIS A CA 1
ATOM 1444 C C . HIS A 1 180 ? -2.463 -10.156 -22.819 1.00 96.62 180 HIS A C 1
ATOM 1446 O O . HIS A 1 180 ? -2.585 -9.420 -23.806 1.00 96.62 180 HIS A O 1
ATOM 1452 N N . VAL A 1 181 ? -1.572 -11.141 -22.752 1.00 96.56 181 VAL A N 1
ATOM 1453 C CA . VAL A 1 181 ? -0.562 -11.385 -23.780 1.00 96.56 181 VAL A CA 1
ATOM 1454 C C . VAL A 1 181 ? -0.629 -12.822 -24.316 1.00 96.56 181 VAL A C 1
ATOM 1456 O O . VAL A 1 181 ? -1.111 -13.736 -23.644 1.00 96.56 181 VAL A O 1
ATOM 1459 N N . PRO A 1 182 ? -0.194 -13.063 -25.566 1.00 96.44 182 PRO A N 1
ATOM 1460 C CA . PRO A 1 182 ? -0.096 -14.411 -26.111 1.00 96.44 182 PRO A CA 1
ATOM 1461 C C . PRO A 1 182 ? 0.855 -15.320 -25.309 1.00 96.44 182 PRO A C 1
ATOM 1463 O O . PRO A 1 182 ? 1.777 -14.843 -24.645 1.00 96.44 182 PRO A O 1
ATOM 1466 N N . PRO A 1 183 ? 0.710 -16.656 -25.414 1.00 94.62 183 PRO A N 1
ATOM 1467 C CA . PRO A 1 183 ? 1.637 -17.585 -24.779 1.00 94.62 183 PRO A CA 1
ATOM 1468 C C . PRO A 1 183 ? 3.092 -17.343 -25.205 1.00 94.62 183 PRO A C 1
ATOM 1470 O O . PRO A 1 183 ? 3.409 -17.392 -26.393 1.00 94.62 183 PRO A O 1
ATOM 1473 N N . GLY A 1 184 ? 3.979 -17.165 -24.224 1.00 93.06 184 GLY A N 1
ATOM 1474 C CA . GLY A 1 184 ? 5.407 -16.913 -24.447 1.00 93.06 184 GLY A CA 1
ATOM 1475 C C . GLY A 1 184 ? 5.792 -15.433 -24.507 1.00 93.06 184 GLY A C 1
ATOM 1476 O O . GLY A 1 184 ? 6.978 -15.142 -24.622 1.00 93.06 184 GLY A O 1
ATOM 1477 N N . GLU A 1 185 ? 4.822 -14.526 -24.404 1.00 96.06 185 GLU A N 1
ATOM 1478 C CA . GLU A 1 185 ? 5.046 -13.096 -24.192 1.00 96.06 185 GLU A CA 1
ATOM 1479 C C . GLU A 1 185 ? 4.828 -12.732 -22.715 1.00 96.06 185 GLU A C 1
ATOM 1481 O O . GLU A 1 185 ? 4.288 -13.523 -21.934 1.00 96.06 185 GLU A O 1
ATOM 1486 N N . HIS A 1 186 ? 5.259 -11.533 -22.326 1.00 96.25 186 HIS A N 1
ATOM 1487 C CA . HIS A 1 186 ? 5.040 -10.989 -20.991 1.00 96.25 186 HIS A CA 1
ATOM 1488 C C . HIS A 1 186 ? 4.317 -9.643 -21.060 1.00 96.25 186 HIS A C 1
ATOM 1490 O O . HIS A 1 186 ? 4.385 -8.939 -22.065 1.00 96.25 186 HIS A O 1
ATOM 1496 N N . THR A 1 187 ? 3.627 -9.288 -19.976 1.00 97.56 187 THR A N 1
ATOM 1497 C CA . THR A 1 187 ? 2.993 -7.972 -19.832 1.00 97.56 187 THR A CA 1
ATOM 1498 C C . THR A 1 187 ? 4.046 -6.873 -19.683 1.00 97.56 187 THR A C 1
ATOM 1500 O O . THR A 1 187 ? 5.154 -7.119 -19.202 1.00 97.56 187 THR A O 1
ATOM 1503 N N . ASP A 1 188 ? 3.681 -5.636 -20.011 1.00 97.06 188 ASP A N 1
ATOM 1504 C CA . ASP A 1 188 ? 4.538 -4.458 -19.860 1.00 97.06 188 ASP A CA 1
ATOM 1505 C C . ASP A 1 188 ? 4.995 -4.301 -18.398 1.00 97.06 188 ASP A C 1
ATOM 1507 O O . ASP A 1 188 ? 6.146 -3.964 -18.128 1.00 97.06 188 ASP A O 1
ATOM 1511 N N . LEU A 1 189 ? 4.111 -4.595 -17.435 1.00 97.81 189 LEU A N 1
ATOM 1512 C CA . LEU A 1 189 ? 4.426 -4.556 -16.003 1.00 97.81 189 LEU A CA 1
ATOM 1513 C C . LEU A 1 189 ? 5.476 -5.599 -15.608 1.00 97.81 189 LEU A C 1
ATOM 1515 O O . LEU A 1 189 ? 6.376 -5.296 -14.824 1.00 97.81 189 LEU A O 1
ATOM 1519 N N . PHE A 1 190 ? 5.380 -6.815 -16.149 1.00 97.88 190 PHE A N 1
ATOM 1520 C CA . PHE A 1 190 ? 6.377 -7.856 -15.915 1.00 97.88 190 PHE A CA 1
ATOM 1521 C C . PHE A 1 190 ? 7.732 -7.477 -16.521 1.00 97.88 190 PHE A C 1
ATOM 1523 O O . PHE A 1 190 ? 8.757 -7.614 -15.854 1.00 97.88 190 PHE A O 1
ATOM 1530 N N . GLU A 1 191 ? 7.742 -6.943 -17.745 1.00 97.81 191 GLU A N 1
ATOM 1531 C CA . GLU A 1 191 ? 8.967 -6.505 -18.424 1.00 97.81 191 GLU A CA 1
ATOM 1532 C C . GLU A 1 191 ? 9.670 -5.360 -17.682 1.00 97.81 191 GLU A C 1
ATOM 1534 O O . GLU A 1 191 ? 10.893 -5.378 -17.551 1.00 97.81 191 GLU A O 1
ATOM 1539 N N . LEU A 1 192 ? 8.928 -4.408 -17.100 1.00 97.81 192 LEU A N 1
ATOM 1540 C CA . LEU A 1 192 ? 9.515 -3.358 -16.253 1.00 97.81 192 LEU A CA 1
ATOM 1541 C C . LEU A 1 192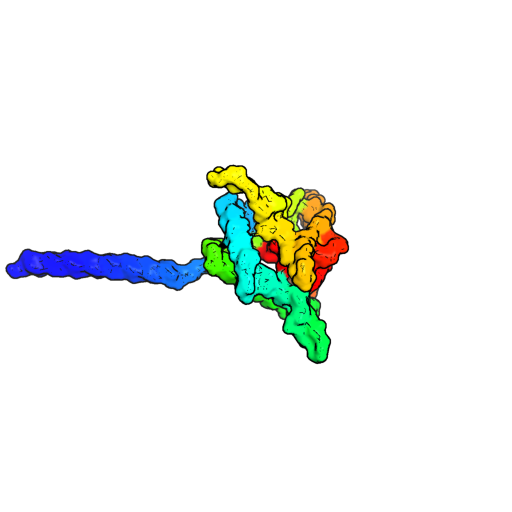 ? 10.259 -3.938 -15.038 1.00 97.81 192 LEU A C 1
ATOM 1543 O O . LEU A 1 192 ? 11.336 -3.460 -14.671 1.00 97.81 192 LEU A O 1
ATOM 1547 N N . VAL A 1 193 ? 9.705 -4.982 -14.414 1.00 97.94 193 VAL A N 1
ATOM 1548 C CA . VAL A 1 193 ? 10.339 -5.657 -13.271 1.00 97.94 193 VAL A CA 1
ATOM 1549 C C . VAL A 1 193 ? 11.543 -6.485 -13.716 1.00 97.94 193 VAL A C 1
ATOM 1551 O O . VAL A 1 193 ? 12.587 -6.429 -13.062 1.00 97.94 193 VAL A O 1
ATOM 1554 N N . LEU A 1 194 ? 11.433 -7.216 -14.831 1.00 97.50 194 LEU A N 1
ATOM 1555 C CA . LEU A 1 194 ? 12.565 -7.938 -15.411 1.00 97.50 194 LEU A CA 1
ATOM 1556 C C . LEU A 1 194 ? 13.721 -6.991 -15.719 1.00 97.50 194 LEU A C 1
ATOM 1558 O O . LEU A 1 194 ? 14.840 -7.250 -15.282 1.00 97.50 194 LEU A O 1
ATOM 1562 N N . GLN A 1 195 ? 13.435 -5.871 -16.385 1.00 97.38 195 GLN A N 1
ATOM 1563 C CA . GLN A 1 195 ? 14.423 -4.854 -16.714 1.00 97.38 195 GLN A CA 1
ATOM 1564 C C . GLN A 1 195 ? 15.136 -4.341 -15.460 1.00 97.38 195 GLN A C 1
ATOM 1566 O O . GLN A 1 195 ? 16.357 -4.202 -15.467 1.00 97.38 195 GLN A O 1
ATOM 1571 N N . ALA A 1 196 ? 14.411 -4.085 -14.365 1.00 97.94 196 ALA A N 1
ATOM 1572 C CA . ALA A 1 196 ? 15.041 -3.677 -13.113 1.00 97.94 196 ALA A CA 1
ATOM 1573 C C . ALA A 1 196 ? 16.039 -4.733 -12.608 1.00 97.94 196 ALA A C 1
ATOM 1575 O O . ALA A 1 196 ? 17.155 -4.385 -12.217 1.00 97.94 196 ALA A O 1
ATOM 1576 N N . PHE A 1 197 ? 15.679 -6.018 -12.671 1.00 98.00 197 PHE A N 1
ATOM 1577 C CA . PHE A 1 197 ? 16.530 -7.125 -12.224 1.00 98.00 197 PHE A CA 1
ATOM 1578 C C . PHE A 1 197 ? 17.748 -7.413 -13.112 1.00 98.00 197 PHE A C 1
ATOM 1580 O O . PHE A 1 197 ? 18.645 -8.130 -12.668 1.00 98.00 197 PHE A O 1
ATOM 1587 N N . GLU A 1 198 ? 17.841 -6.844 -14.315 1.00 98.00 198 GLU A N 1
ATOM 1588 C CA . GLU A 1 198 ? 19.041 -6.970 -15.155 1.00 98.00 198 GLU A CA 1
ATOM 1589 C C . GLU A 1 198 ? 20.232 -6.147 -14.632 1.00 98.00 198 GLU A C 1
ATOM 1591 O O . GLU A 1 198 ? 21.390 -6.437 -14.952 1.00 98.00 198 GLU A O 1
ATOM 1596 N N . TYR A 1 199 ? 19.978 -5.118 -13.817 1.00 97.44 199 TYR A N 1
ATOM 1597 C CA . TYR A 1 199 ? 21.022 -4.230 -13.313 1.00 97.44 199 TYR A CA 1
ATOM 1598 C C . TYR A 1 199 ? 21.722 -4.804 -12.076 1.00 97.44 199 TYR A C 1
ATOM 1600 O O . TYR A 1 199 ? 21.119 -5.006 -11.025 1.00 97.44 199 TYR A O 1
ATOM 1608 N N . ASN A 1 200 ? 23.042 -4.981 -12.175 1.00 97.31 200 ASN A N 1
ATOM 1609 C CA . ASN A 1 200 ? 23.873 -5.477 -11.069 1.00 97.31 200 ASN A CA 1
ATOM 1610 C C . ASN A 1 200 ? 24.269 -4.385 -10.060 1.00 97.31 200 ASN A C 1
ATOM 1612 O O . ASN A 1 200 ? 24.603 -4.689 -8.915 1.00 97.31 200 ASN A O 1
ATOM 1616 N N . GLU A 1 201 ? 24.257 -3.116 -10.475 1.00 97.81 201 GLU A N 1
ATOM 1617 C CA . GLU A 1 201 ? 24.547 -1.984 -9.595 1.00 97.81 201 GLU A CA 1
ATOM 1618 C C . GLU A 1 201 ? 23.278 -1.539 -8.870 1.00 97.81 201 GLU A C 1
ATOM 1620 O O . GLU A 1 201 ? 22.281 -1.181 -9.500 1.00 97.81 201 GLU A O 1
ATOM 1625 N N . PHE A 1 202 ? 23.332 -1.498 -7.537 1.00 97.56 202 PHE A N 1
ATOM 1626 C CA . PHE A 1 202 ? 22.150 -1.271 -6.701 1.00 97.56 202 PHE A CA 1
ATOM 1627 C C . PHE A 1 202 ? 21.411 0.032 -7.037 1.00 97.56 202 PHE A C 1
ATOM 1629 O O . PHE A 1 202 ? 20.190 0.029 -7.139 1.00 97.56 202 PHE A O 1
ATOM 1636 N N . CYS A 1 203 ? 22.129 1.136 -7.265 1.00 97.31 203 CYS A N 1
ATOM 1637 C CA . CYS A 1 203 ? 21.495 2.412 -7.612 1.00 97.31 203 CYS A CA 1
ATOM 1638 C C . CYS A 1 203 ? 20.820 2.385 -8.993 1.00 97.31 203 CYS A C 1
ATOM 1640 O O . CYS A 1 203 ? 19.859 3.111 -9.209 1.00 97.31 203 CYS A O 1
ATOM 1642 N N . GLN A 1 204 ? 21.317 1.580 -9.937 1.00 97.50 204 GLN A N 1
ATOM 1643 C CA . GLN A 1 204 ? 20.690 1.451 -11.255 1.00 97.50 204 GLN A CA 1
ATOM 1644 C C . GLN A 1 204 ? 19.437 0.574 -11.182 1.00 97.50 204 GLN A C 1
ATOM 1646 O O . GLN A 1 204 ? 18.412 0.952 -11.745 1.00 97.50 204 GLN A O 1
ATOM 1651 N N . PHE A 1 205 ? 19.511 -0.535 -10.435 1.00 98.06 205 PHE A N 1
ATOM 1652 C CA . PHE A 1 205 ? 18.349 -1.353 -10.082 1.00 98.06 205 PHE A CA 1
ATOM 1653 C C . PHE A 1 205 ? 17.258 -0.493 -9.439 1.00 98.06 205 PHE A C 1
ATOM 1655 O O . PHE A 1 205 ? 16.111 -0.535 -9.867 1.00 98.06 205 PHE A O 1
ATOM 1662 N N . GLU A 1 206 ? 17.626 0.318 -8.445 1.00 98.12 206 GLU A N 1
ATOM 1663 C CA . GLU A 1 206 ? 16.680 1.099 -7.651 1.00 98.12 206 GLU A CA 1
ATOM 1664 C C . GLU A 1 206 ? 15.898 2.102 -8.509 1.00 98.12 206 GLU A C 1
ATOM 1666 O O . GLU A 1 206 ? 14.674 2.127 -8.430 1.00 98.12 206 GLU A O 1
ATOM 1671 N N . VAL A 1 207 ? 16.564 2.810 -9.430 1.00 97.81 207 VAL A N 1
ATOM 1672 C CA . VAL A 1 207 ? 15.888 3.725 -10.367 1.00 97.81 207 VAL A CA 1
ATOM 1673 C C . VAL A 1 207 ? 14.833 3.001 -11.208 1.00 97.81 207 VAL A C 1
ATOM 1675 O O . VAL A 1 207 ? 13.718 3.499 -11.352 1.00 97.81 207 VAL A O 1
ATOM 1678 N N . GLN A 1 208 ? 15.162 1.839 -11.781 1.00 98.12 208 GLN A N 1
ATOM 1679 C CA . GLN A 1 208 ? 14.199 1.093 -12.601 1.00 98.12 208 GLN A CA 1
ATOM 1680 C C . GLN A 1 208 ? 13.082 0.484 -11.748 1.00 98.12 208 GLN A C 1
ATOM 1682 O O . GLN A 1 208 ? 11.923 0.473 -12.160 1.00 98.12 208 GLN A O 1
ATOM 1687 N N . PHE A 1 209 ? 13.415 0.025 -10.542 1.00 98.38 209 PHE A N 1
ATOM 1688 C CA . PHE A 1 209 ? 12.458 -0.538 -9.601 1.00 98.38 209 PHE A CA 1
ATOM 1689 C C . PHE A 1 209 ? 11.429 0.506 -9.142 1.00 98.38 209 PHE A C 1
ATOM 1691 O O . PHE A 1 209 ? 10.232 0.224 -9.154 1.00 98.38 209 PHE A O 1
ATOM 1698 N N . GLU A 1 210 ? 11.863 1.728 -8.811 1.00 98.38 210 GLU A N 1
ATOM 1699 C CA . GLU A 1 210 ? 10.961 2.833 -8.466 1.00 98.38 210 GLU A CA 1
ATOM 1700 C C . GLU A 1 210 ? 10.078 3.234 -9.663 1.00 98.38 210 GLU A C 1
ATOM 1702 O O . GLU A 1 210 ? 8.885 3.477 -9.495 1.00 98.38 210 GLU A O 1
ATOM 1707 N N . VAL A 1 211 ? 10.608 3.242 -10.894 1.00 97.56 211 VAL A N 1
ATOM 1708 C CA . VAL A 1 211 ? 9.806 3.514 -12.105 1.00 97.56 211 VAL A CA 1
ATOM 1709 C C . VAL A 1 211 ? 8.731 2.442 -12.334 1.00 97.56 211 VAL A C 1
ATOM 1711 O O . VAL A 1 211 ? 7.574 2.785 -12.605 1.00 97.56 211 VAL A O 1
ATOM 1714 N N . ALA A 1 212 ? 9.080 1.160 -12.191 1.00 98.06 212 ALA A N 1
ATOM 1715 C CA . ALA A 1 212 ? 8.124 0.057 -12.291 1.00 98.06 212 ALA A CA 1
ATOM 1716 C C . ALA A 1 212 ? 7.005 0.200 -11.242 1.00 98.06 212 ALA A C 1
ATOM 1718 O O . ALA A 1 212 ? 5.823 0.175 -11.583 1.00 98.06 212 ALA A O 1
ATOM 1719 N N . HIS A 1 213 ? 7.374 0.468 -9.988 1.00 98.38 213 HIS A N 1
ATOM 1720 C CA . HIS A 1 213 ? 6.450 0.749 -8.886 1.00 98.38 213 HIS A CA 1
ATOM 1721 C C . HIS A 1 213 ? 5.519 1.943 -9.181 1.00 98.38 213 HIS A C 1
ATOM 1723 O O . HIS A 1 213 ? 4.294 1.827 -9.117 1.00 98.38 213 HIS A O 1
ATOM 1729 N N . ASN A 1 214 ? 6.070 3.083 -9.608 1.00 98.12 214 ASN A N 1
ATOM 1730 C CA . ASN A 1 214 ? 5.306 4.310 -9.879 1.00 98.12 214 ASN A CA 1
ATOM 1731 C C . ASN A 1 214 ? 4.253 4.138 -10.990 1.00 98.12 214 ASN A C 1
ATOM 1733 O O . ASN A 1 214 ? 3.271 4.891 -11.060 1.00 98.12 214 ASN A O 1
ATOM 1737 N N . THR A 1 215 ? 4.428 3.134 -11.849 1.00 97.94 215 THR A N 1
ATOM 1738 C CA . THR A 1 215 ? 3.449 2.784 -12.879 1.00 97.94 215 THR A CA 1
ATOM 1739 C C . THR A 1 215 ? 2.131 2.325 -12.250 1.00 97.94 215 THR A C 1
ATOM 1741 O O . THR A 1 215 ? 1.072 2.799 -12.662 1.00 97.94 215 THR A O 1
ATOM 1744 N N . ILE A 1 216 ? 2.163 1.509 -11.190 1.00 98.44 216 ILE A N 1
ATOM 1745 C CA . ILE A 1 216 ? 0.950 1.043 -10.493 1.00 98.44 216 ILE A CA 1
ATOM 1746 C C . ILE A 1 216 ? 0.214 2.195 -9.812 1.00 98.44 216 ILE A C 1
ATOM 1748 O O . ILE A 1 216 ? -1.009 2.293 -9.935 1.00 98.44 216 ILE A O 1
ATOM 1752 N N . HIS A 1 217 ? 0.942 3.117 -9.177 1.00 98.44 217 HIS A N 1
ATOM 1753 C CA . HIS A 1 217 ? 0.352 4.332 -8.611 1.00 98.44 217 HIS A CA 1
ATOM 1754 C C . HIS A 1 217 ? -0.509 5.082 -9.632 1.00 98.44 217 HIS A C 1
ATOM 1756 O O . HIS A 1 217 ? -1.645 5.462 -9.339 1.00 98.44 217 HIS A O 1
ATOM 1762 N N . SER A 1 218 ? 0.012 5.226 -10.852 1.00 97.44 218 SER A N 1
ATOM 1763 C CA . SER A 1 218 ? -0.668 5.915 -11.949 1.00 97.44 218 SER A CA 1
ATOM 1764 C C . SER A 1 218 ? -1.843 5.112 -12.515 1.00 97.44 218 SER A C 1
ATOM 1766 O O . SER A 1 218 ? -2.913 5.680 -12.744 1.00 97.44 218 SER A O 1
ATOM 1768 N N . LEU A 1 219 ? -1.660 3.802 -12.731 1.00 98.12 219 LEU A N 1
ATOM 1769 C CA . LEU A 1 219 ? -2.682 2.912 -13.296 1.00 98.12 219 LEU A CA 1
ATOM 1770 C C . LEU A 1 219 ? -3.875 2.703 -12.354 1.00 98.12 219 LEU A C 1
ATOM 1772 O O . LEU A 1 219 ? -4.987 2.484 -12.823 1.00 98.12 219 LEU A O 1
ATOM 1776 N N . VAL A 1 220 ? -3.670 2.779 -11.037 1.00 98.31 220 VAL A N 1
ATOM 1777 C CA . VAL A 1 220 ? -4.737 2.593 -10.041 1.00 98.31 220 VAL A CA 1
ATOM 1778 C C . VAL A 1 220 ? -5.357 3.927 -9.609 1.00 98.31 220 VAL A C 1
ATOM 1780 O O . VAL A 1 220 ? -6.572 4.022 -9.414 1.00 98.31 220 VAL A O 1
ATOM 1783 N N . GLY A 1 221 ? -4.550 4.976 -9.430 1.00 97.38 221 GLY A N 1
ATOM 1784 C CA . GLY A 1 221 ? -5.017 6.246 -8.871 1.00 97.38 221 GLY A CA 1
ATOM 1785 C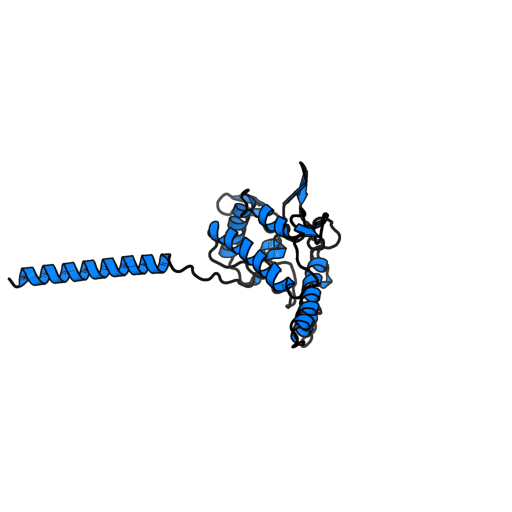 C . GLY A 1 221 ? -5.760 7.149 -9.859 1.00 97.38 221 GLY A C 1
ATOM 1786 O O . GLY A 1 221 ? -6.682 7.875 -9.475 1.00 97.38 221 GLY A O 1
ATOM 1787 N N . GLY A 1 222 ? -5.391 7.113 -11.141 1.00 93.94 222 GLY A N 1
ATOM 1788 C CA . GLY A 1 222 ? -5.944 7.999 -12.164 1.00 93.94 222 GLY A CA 1
ATOM 1789 C C . GLY A 1 222 ? -5.696 9.486 -11.869 1.00 93.94 222 GLY A C 1
ATOM 1790 O O . GLY A 1 222 ? -4.587 9.878 -11.518 1.00 93.94 222 GLY A O 1
ATOM 1791 N N . ARG A 1 223 ? -6.708 10.347 -12.066 1.00 93.75 223 ARG A N 1
ATOM 1792 C CA . ARG A 1 223 ? -6.558 11.824 -12.033 1.00 93.75 223 ARG A CA 1
ATOM 1793 C C . ARG A 1 223 ? -7.104 12.512 -10.778 1.00 93.75 223 ARG A C 1
ATOM 1795 O O . ARG A 1 223 ? -7.085 13.739 -10.704 1.00 93.75 223 ARG A O 1
ATOM 1802 N N . SER A 1 224 ? -7.648 11.757 -9.826 1.00 95.31 224 SER A N 1
ATOM 1803 C CA . SER A 1 224 ? -8.204 12.340 -8.601 1.00 95.31 224 SER A CA 1
ATOM 1804 C C . SER A 1 224 ? -7.088 12.848 -7.686 1.00 95.31 224 SER A C 1
ATOM 1806 O O . SER A 1 224 ? -6.044 12.211 -7.563 1.00 95.31 224 SER A O 1
ATOM 1808 N N . GLN A 1 225 ? -7.316 13.982 -7.016 1.00 96.50 225 GLN A N 1
ATOM 1809 C CA . GLN A 1 225 ? -6.361 14.546 -6.057 1.00 96.50 225 GLN A CA 1
ATOM 1810 C C . GLN A 1 225 ? -6.103 13.594 -4.881 1.00 96.50 225 GLN A C 1
ATOM 1812 O O . GLN A 1 225 ? -4.966 13.468 -4.436 1.00 96.50 225 GLN A O 1
ATOM 1817 N N . PHE A 1 226 ? -7.150 12.929 -4.389 1.00 98.06 226 PHE A N 1
ATOM 1818 C CA . PHE A 1 226 ? -7.084 11.973 -3.285 1.00 98.06 226 PHE A CA 1
ATOM 1819 C C . PHE A 1 226 ? -7.062 10.560 -3.872 1.00 98.06 226 PHE A C 1
ATOM 1821 O O . PHE A 1 226 ? -8.093 9.894 -3.976 1.00 98.06 226 PHE A O 1
ATOM 1828 N N . SER A 1 227 ? -5.900 10.139 -4.363 1.00 97.94 227 SER A N 1
ATOM 1829 C CA . SER A 1 227 ? -5.721 8.854 -5.043 1.00 97.94 227 SER A CA 1
ATOM 1830 C C . SER A 1 227 ? -4.290 8.346 -4.913 1.00 97.94 227 SER A C 1
ATOM 1832 O O . SER A 1 227 ? -3.414 9.064 -4.426 1.00 97.94 227 SER A O 1
ATOM 1834 N N . LEU A 1 228 ? -4.047 7.132 -5.415 1.00 97.75 228 LEU A N 1
ATOM 1835 C CA . LEU A 1 228 ? -2.701 6.569 -5.504 1.00 97.75 228 LEU A CA 1
ATOM 1836 C C . LEU A 1 228 ? -1.744 7.389 -6.379 1.00 97.75 228 LEU A C 1
ATOM 1838 O O . LEU A 1 228 ? -0.542 7.365 -6.143 1.00 97.75 228 LEU A O 1
ATOM 1842 N N . SER A 1 229 ? -2.248 8.155 -7.347 1.00 97.50 229 SER A N 1
ATOM 1843 C CA . SER A 1 229 ? -1.408 8.978 -8.228 1.00 97.50 229 SER A CA 1
ATOM 1844 C C . SER A 1 229 ? -0.853 10.220 -7.526 1.00 97.50 229 SER A C 1
ATOM 1846 O O . SER A 1 229 ? -0.029 10.938 -8.090 1.00 97.50 229 SER A O 1
ATOM 1848 N N . SER A 1 230 ? -1.342 10.528 -6.323 1.00 96.81 230 SER A N 1
ATOM 1849 C CA . SER A 1 230 ? -0.950 11.707 -5.564 1.00 96.81 230 SER A CA 1
ATOM 1850 C C . SER A 1 230 ? 0.047 11.343 -4.476 1.00 96.81 230 SER A C 1
ATOM 1852 O O . SER A 1 230 ? -0.302 10.665 -3.511 1.00 96.81 230 SER A O 1
ATOM 1854 N N . LEU A 1 231 ? 1.270 11.859 -4.589 1.00 95.62 231 LEU A N 1
ATOM 1855 C CA . LEU A 1 231 ? 2.330 11.645 -3.601 1.00 95.62 231 LEU A CA 1
ATOM 1856 C C . LEU A 1 231 ? 1.890 12.035 -2.177 1.00 95.62 231 LEU A C 1
ATOM 1858 O O . LEU A 1 231 ? 2.214 11.356 -1.203 1.00 95.62 231 LEU A O 1
ATOM 1862 N N . ASP A 1 232 ? 1.104 13.104 -2.067 1.00 96.31 232 ASP A N 1
ATOM 1863 C CA . ASP A 1 232 ? 0.614 13.620 -0.792 1.00 96.31 232 ASP A CA 1
ATOM 1864 C C . ASP A 1 232 ? -0.325 12.633 -0.086 1.00 96.31 232 ASP A C 1
ATOM 1866 O O . ASP A 1 232 ? -0.250 12.466 1.132 1.00 96.31 232 ASP A O 1
ATOM 1870 N N . TYR A 1 233 ? -1.198 11.965 -0.847 1.00 98.00 233 TYR A N 1
ATOM 1871 C CA . TYR A 1 233 ? -2.344 11.234 -0.297 1.00 98.00 233 TYR A CA 1
ATOM 1872 C C . TYR A 1 233 ? -2.324 9.729 -0.574 1.00 98.00 233 TYR A C 1
ATOM 1874 O O . TYR A 1 233 ? -3.183 9.016 -0.062 1.00 98.00 233 TYR A O 1
ATOM 1882 N N . THR A 1 234 ? -1.361 9.219 -1.345 1.00 98.12 234 THR A N 1
ATOM 1883 C CA . THR A 1 234 ? -1.360 7.820 -1.791 1.00 98.12 234 THR A CA 1
ATOM 1884 C C . THR A 1 234 ? -1.382 6.807 -0.646 1.00 98.12 234 THR A C 1
ATOM 1886 O O . THR A 1 234 ? -2.062 5.794 -0.777 1.00 98.12 234 THR A O 1
ATOM 1889 N N . LEU A 1 235 ? -0.701 7.071 0.479 1.00 97.38 235 LEU A N 1
ATOM 1890 C CA . LEU A 1 235 ? -0.651 6.139 1.619 1.00 97.38 235 LEU A CA 1
ATOM 1891 C C . LEU A 1 235 ? -1.984 6.025 2.367 1.00 97.38 235 LEU A C 1
ATOM 1893 O O . LEU A 1 235 ? -2.175 5.104 3.156 1.00 97.38 235 LEU A O 1
ATOM 1897 N N . TYR A 1 236 ? -2.897 6.978 2.163 1.00 98.44 236 TYR A N 1
ATOM 1898 C CA . TYR A 1 236 ? -4.214 6.910 2.782 1.00 98.44 236 TYR A CA 1
ATOM 1899 C C . TYR A 1 236 ? -5.066 5.820 2.145 1.00 98.44 236 TYR A C 1
ATOM 1901 O O . TYR A 1 236 ? -5.944 5.284 2.814 1.00 98.44 236 TYR A O 1
ATOM 1909 N N . ASP A 1 237 ? -4.811 5.442 0.894 1.00 98.56 237 ASP A N 1
ATOM 1910 C CA . ASP A 1 237 ? -5.571 4.388 0.244 1.00 98.56 237 ASP A CA 1
ATOM 1911 C C . ASP A 1 237 ? -5.024 3.002 0.651 1.00 98.56 237 ASP A C 1
ATOM 1913 O O . ASP A 1 237 ? -3.865 2.704 0.366 1.00 98.56 237 ASP A O 1
ATOM 1917 N N . PRO A 1 238 ? -5.829 2.123 1.276 1.00 98.50 238 PRO A N 1
ATOM 1918 C CA . PRO A 1 238 ? -5.353 0.845 1.814 1.00 98.50 238 PRO A CA 1
ATOM 1919 C C . PRO A 1 238 ? -4.705 -0.102 0.804 1.00 98.50 238 PRO A C 1
ATOM 1921 O O . PRO A 1 238 ? -3.903 -0.946 1.206 1.00 98.50 238 PRO A O 1
ATOM 1924 N N . ILE A 1 239 ? -5.025 0.014 -0.493 1.00 98.56 239 ILE A N 1
ATOM 1925 C CA . ILE A 1 239 ? -4.374 -0.814 -1.522 1.00 98.56 239 ILE A CA 1
ATOM 1926 C C . ILE A 1 239 ? -2.875 -0.506 -1.630 1.00 98.56 239 ILE A C 1
ATOM 1928 O O . ILE A 1 239 ? -2.126 -1.380 -2.050 1.00 98.56 239 ILE A O 1
ATOM 1932 N N . PHE A 1 240 ? -2.422 0.672 -1.175 1.00 98.62 240 PHE A N 1
ATOM 1933 C CA . PHE A 1 240 ? -1.001 1.012 -1.078 1.00 98.62 240 PHE A CA 1
ATOM 1934 C C . PHE A 1 240 ? -0.211 -0.068 -0.333 1.00 98.62 240 PHE A C 1
ATOM 1936 O O . PHE A 1 240 ? 0.886 -0.412 -0.737 1.00 98.62 240 PHE A O 1
ATOM 1943 N N . PHE A 1 241 ? -0.760 -0.630 0.746 1.00 98.38 241 PHE A N 1
ATOM 1944 C CA . PHE A 1 241 ? -0.041 -1.624 1.546 1.00 98.38 241 PHE A CA 1
ATOM 1945 C C . PHE A 1 241 ? -0.038 -3.028 0.933 1.00 98.38 241 PHE A C 1
ATOM 1947 O O . PHE A 1 241 ? 0.682 -3.893 1.428 1.00 98.38 241 PHE A O 1
ATOM 1954 N N . LEU A 1 242 ? -0.853 -3.259 -0.101 1.00 98.25 242 LEU A N 1
ATOM 1955 C CA . LEU A 1 242 ? -0.802 -4.478 -0.909 1.00 98.25 242 LEU A CA 1
ATOM 1956 C C . LEU A 1 242 ? 0.188 -4.346 -2.069 1.00 98.25 242 LEU A C 1
ATOM 1958 O O . LEU A 1 242 ? 0.708 -5.366 -2.521 1.00 98.25 242 LEU A O 1
ATOM 1962 N N . HIS A 1 243 ? 0.376 -3.121 -2.564 1.00 97.38 243 HIS A N 1
ATOM 1963 C CA . HIS A 1 243 ? 1.302 -2.773 -3.635 1.00 97.38 243 HIS A CA 1
ATOM 1964 C C . HIS A 1 243 ? 2.762 -2.929 -3.188 1.00 97.38 243 HIS A C 1
ATOM 1966 O O . HIS A 1 243 ? 3.537 -3.458 -4.022 1.00 97.38 243 HIS A O 1
#

InterPro domains:
  IPR002227 Tyrosinase copper-binding domain [PF00264] (66-243)
  IPR002227 Tyrosinase copper-binding domain [PR00092] (92-109)
  IPR002227 Tyrosinase copper-binding domain [PR00092] (121-126)
  IPR002227 Tyrosinase copper-binding domain [PR00092] (212-223)
  IPR002227 Tyrosinase copper-binding domain [PR00092] (236-243)
  IPR002227 Tyrosinase copper-binding domain [PS00497] (92-109)
  IPR008922 Di-copper centre-containing domain superfamily [G3DSA:1.10.1280.10] (35-243)
  IPR008922 Di-copper centre-containing domain superfamily [SSF48056] (35-243)
  IPR050316 Tyrosinase and Hemocyanin [PTHR11474] (29-243)

Organism: NCBI:txid1028688